Protein AF-0000000085121711 (afdb_homodimer)

Structure (mmCIF, N/CA/C/O backbone):
data_AF-0000000085121711-model_v1
#
loop_
_entity.id
_entity.type
_entity.pdbx_description
1 polymer 'Ribonuclease VapC'
#
loop_
_atom_site.group_PDB
_atom_site.id
_atom_site.type_symbol
_atom_site.label_atom_id
_atom_site.label_alt_id
_atom_site.label_comp_id
_atom_site.label_asym_id
_atom_site.label_entity_id
_atom_site.label_seq_id
_atom_site.pdbx_PDB_ins_code
_atom_site.Cartn_x
_atom_site.Cartn_y
_atom_site.Cartn_z
_atom_site.occupancy
_atom_site.B_iso_or_equiv
_atom_site.auth_seq_id
_atom_site.auth_comp_id
_atom_site.auth_asym_id
_atom_site.auth_atom_id
_atom_site.pdbx_PDB_model_num
ATOM 1 N N . MET A 1 1 ? -4.785 -17.469 -15.891 1 97.69 1 MET A N 1
ATOM 2 C CA . MET A 1 1 ? -3.625 -16.75 -15.375 1 97.69 1 MET A CA 1
ATOM 3 C C . MET A 1 1 ? -3.684 -16.641 -13.859 1 97.69 1 MET A C 1
ATOM 5 O O . MET A 1 1 ? -4.77 -16.656 -13.273 1 97.69 1 MET A O 1
ATOM 9 N N . ILE A 1 2 ? -2.512 -16.625 -13.219 1 98.81 2 ILE A N 1
ATOM 10 C CA . ILE A 1 2 ? -2.385 -16.531 -11.766 1 98.81 2 ILE A CA 1
ATOM 11 C C . ILE A 1 2 ? -1.636 -15.258 -11.398 1 98.81 2 ILE A C 1
ATOM 13 O O . ILE A 1 2 ? -0.552 -14.992 -11.922 1 98.81 2 ILE A O 1
ATOM 17 N N . TYR A 1 3 ? -2.258 -14.5 -10.562 1 98.94 3 TYR A N 1
ATOM 18 C CA . TYR A 1 3 ? -1.601 -13.32 -10.008 1 98.94 3 TYR A CA 1
ATOM 19 C C . TYR A 1 3 ? -0.588 -13.711 -8.938 1 98.94 3 TYR A C 1
ATOM 21 O O . TYR A 1 3 ? -0.894 -14.516 -8.055 1 98.94 3 TYR A O 1
ATOM 29 N N . VAL A 1 4 ? 0.612 -13.172 -9.023 1 98.88 4 VAL A N 1
ATOM 30 C CA . V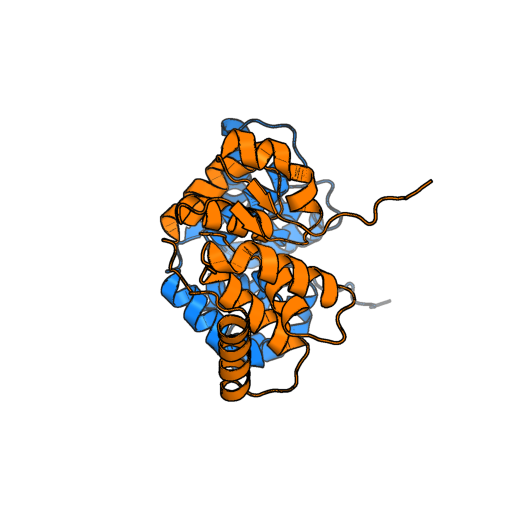AL A 1 4 ? 1.644 -13.523 -8.055 1 98.88 4 VAL A CA 1
ATOM 31 C C . VAL A 1 4 ? 1.89 -12.352 -7.109 1 98.88 4 VAL A C 1
ATOM 33 O O . VAL A 1 4 ? 2.188 -11.242 -7.551 1 98.88 4 VAL A O 1
ATOM 36 N N . ASP A 1 5 ? 1.773 -12.609 -5.867 1 98.69 5 ASP A N 1
ATOM 37 C CA . ASP A 1 5 ? 2.064 -11.656 -4.797 1 98.69 5 ASP A CA 1
ATOM 38 C C . ASP A 1 5 ? 3.564 -11.406 -4.68 1 98.69 5 ASP A C 1
ATOM 40 O O . ASP A 1 5 ? 4.375 -12.273 -5 1 98.69 5 ASP A O 1
ATOM 44 N N . THR A 1 6 ? 3.889 -10.273 -4.16 1 98.81 6 THR A N 1
ATOM 45 C CA . THR A 1 6 ? 5.281 -9.844 -4.094 1 98.81 6 THR A CA 1
ATOM 46 C C . THR A 1 6 ? 6.105 -10.82 -3.256 1 98.81 6 THR A C 1
ATOM 48 O O . THR A 1 6 ? 7.266 -11.086 -3.57 1 98.81 6 THR A O 1
ATOM 51 N N . ASN A 1 7 ? 5.531 -11.312 -2.164 1 98.44 7 ASN A N 1
ATOM 52 C CA . ASN A 1 7 ? 6.281 -12.203 -1.281 1 98.44 7 ASN A CA 1
ATOM 53 C C . ASN A 1 7 ? 6.699 -13.484 -1.996 1 98.44 7 ASN A C 1
ATOM 55 O O . ASN A 1 7 ? 7.762 -14.039 -1.711 1 98.44 7 ASN A O 1
ATOM 59 N N . VAL A 1 8 ? 5.922 -13.969 -2.912 1 98.69 8 VAL A N 1
ATOM 60 C CA . VAL A 1 8 ? 6.273 -15.156 -3.684 1 98.69 8 VAL A CA 1
ATOM 61 C C . VAL A 1 8 ? 7.453 -14.852 -4.605 1 98.69 8 VAL A C 1
ATOM 63 O O . VAL A 1 8 ? 8.375 -15.656 -4.738 1 98.69 8 VAL A O 1
ATOM 66 N N . VAL A 1 9 ? 7.469 -13.688 -5.238 1 98.75 9 VAL A N 1
ATOM 67 C CA . VAL A 1 9 ? 8.555 -13.273 -6.121 1 98.75 9 VAL A CA 1
ATOM 68 C C . VAL A 1 9 ? 9.859 -13.195 -5.332 1 98.75 9 VAL A C 1
ATOM 70 O O . VAL A 1 9 ? 10.875 -13.758 -5.75 1 98.75 9 VAL A O 1
ATOM 73 N N . VAL A 1 10 ? 9.797 -12.539 -4.211 1 98.44 10 VAL A N 1
ATOM 74 C CA . VAL A 1 10 ? 10.984 -12.336 -3.391 1 98.44 10 VAL A CA 1
ATOM 75 C C . VAL A 1 10 ? 11.516 -13.68 -2.912 1 98.44 10 VAL A C 1
ATOM 77 O O . VAL A 1 10 ? 12.719 -13.945 -3.002 1 98.44 10 VAL A O 1
ATOM 80 N N . SER A 1 11 ? 10.625 -14.555 -2.418 1 98.06 11 SER A N 1
ATOM 81 C CA . SER A 1 11 ? 11.039 -15.859 -1.914 1 98.06 11 SER A CA 1
ATOM 82 C C . SER A 1 11 ? 11.594 -16.734 -3.035 1 98.06 11 SER A C 1
ATOM 84 O O . SER A 1 11 ? 12.508 -17.531 -2.816 1 98.06 11 SER A O 1
ATOM 86 N N . TYR A 1 12 ? 11.023 -16.625 -4.184 1 98.12 12 TYR A N 1
ATOM 87 C CA . TYR A 1 12 ? 11.461 -17.422 -5.328 1 98.12 12 TYR A CA 1
ATOM 88 C C . TYR A 1 12 ? 12.883 -17.047 -5.734 1 98.12 12 TYR A C 1
ATOM 90 O O . TYR A 1 12 ? 13.703 -17.922 -6.016 1 98.12 12 TYR A O 1
ATOM 98 N N . VAL A 1 13 ? 13.188 -15.742 -5.766 1 97.31 13 VAL A N 1
ATOM 99 C CA . VAL A 1 13 ? 14.453 -15.258 -6.309 1 97.31 13 VAL A CA 1
ATOM 100 C C . VAL A 1 13 ? 15.539 -15.352 -5.246 1 97.31 13 VAL A C 1
ATOM 102 O O . VAL A 1 13 ? 16.719 -15.562 -5.566 1 97.31 13 VAL A O 1
ATOM 105 N N . ASN A 1 14 ? 15.188 -15.18 -3.957 1 96.44 14 ASN A N 1
ATOM 106 C CA . ASN A 1 14 ? 16.156 -15.219 -2.861 1 96.44 14 ASN A CA 1
ATOM 107 C C . ASN A 1 14 ? 16.391 -16.641 -2.383 1 96.44 14 ASN A C 1
ATOM 109 O O . ASN A 1 14 ? 15.672 -17.156 -1.524 1 96.44 14 ASN A O 1
ATOM 113 N N . ARG A 1 15 ? 17.5 -17.219 -2.705 1 95.19 15 ARG A N 1
ATOM 114 C CA . ARG A 1 15 ? 17.812 -18.594 -2.391 1 95.19 15 ARG A CA 1
ATOM 115 C C . ARG A 1 15 ? 18 -18.797 -0.888 1 95.19 15 ARG A C 1
ATOM 117 O O . ARG A 1 15 ? 17.875 -19.906 -0.383 1 95.19 15 ARG A O 1
ATOM 124 N N . ARG A 1 16 ? 18.328 -17.781 -0.127 1 95.75 16 ARG A N 1
ATOM 125 C CA . ARG A 1 16 ? 18.562 -17.859 1.312 1 95.75 16 ARG A CA 1
ATOM 126 C C . ARG A 1 16 ? 17.25 -17.703 2.082 1 95.75 16 ARG A C 1
ATOM 128 O O . ARG A 1 16 ? 17.219 -17.906 3.299 1 95.75 16 ARG A O 1
ATOM 135 N N . ASP A 1 17 ? 16.172 -17.344 1.345 1 96.44 17 ASP A N 1
ATOM 136 C CA . ASP A 1 17 ? 14.867 -17.219 1.986 1 96.44 17 ASP A CA 1
ATOM 137 C C . ASP A 1 17 ? 14.344 -18.578 2.445 1 96.44 17 ASP A C 1
ATOM 139 O O . ASP A 1 17 ? 14.398 -19.547 1.693 1 96.44 17 ASP A O 1
ATOM 143 N N . PRO A 1 18 ? 13.891 -18.703 3.672 1 96.44 18 PRO A N 1
ATOM 144 C C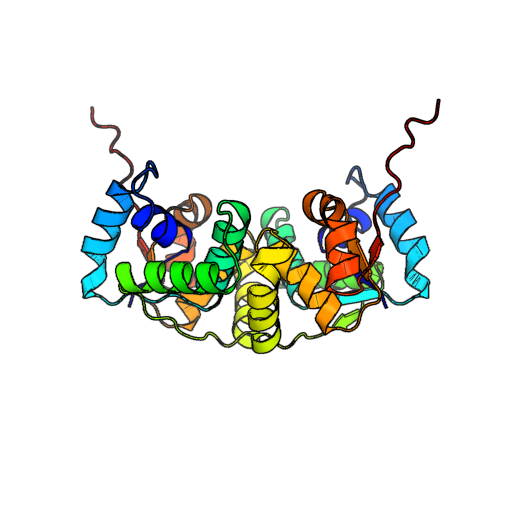A . PRO A 1 18 ? 13.375 -19.984 4.184 1 96.44 18 PRO A CA 1
ATOM 145 C C . PRO A 1 18 ? 12.25 -20.547 3.328 1 96.44 18 PRO A C 1
ATOM 147 O O . PRO A 1 18 ? 12.023 -21.766 3.33 1 96.44 18 PRO A O 1
ATOM 150 N N . LEU A 1 19 ? 11.586 -19.688 2.57 1 96.94 19 LEU A N 1
ATOM 151 C CA . LEU A 1 19 ? 10.453 -20.125 1.765 1 96.94 19 LEU A CA 1
ATOM 152 C C . LEU A 1 19 ? 10.859 -20.312 0.308 1 96.94 19 LEU A C 1
ATOM 154 O O . LEU A 1 19 ? 10.008 -20.484 -0.565 1 96.94 19 LEU A O 1
ATOM 158 N N . HIS A 1 20 ? 12.125 -20.266 0.041 1 97.75 20 HIS A N 1
ATOM 159 C CA . HIS A 1 20 ? 12.586 -20.359 -1.339 1 97.75 20 HIS A CA 1
ATOM 160 C C . HIS A 1 20 ? 12.102 -21.656 -1.99 1 97.75 20 HIS A C 1
ATOM 162 O O . HIS A 1 20 ? 11.531 -21.625 -3.082 1 97.75 20 HIS A O 1
ATOM 168 N N . GLU A 1 21 ? 12.258 -22.766 -1.327 1 97.56 21 GLU A N 1
ATOM 169 C CA . GLU A 1 21 ? 11.867 -24.062 -1.893 1 97.56 21 GLU A CA 1
ATOM 170 C C . GLU A 1 21 ? 10.359 -24.141 -2.092 1 97.56 21 GLU A C 1
ATOM 172 O O . GLU A 1 21 ? 9.891 -24.656 -3.105 1 97.56 21 GLU A O 1
ATOM 177 N N . ALA A 1 22 ? 9.641 -23.641 -1.135 1 97.62 22 ALA A N 1
ATOM 178 C CA . ALA A 1 22 ? 8.188 -23.609 -1.259 1 97.62 22 ALA A CA 1
ATOM 179 C C . ALA A 1 22 ? 7.762 -22.75 -2.447 1 97.62 22 ALA A C 1
ATOM 181 O O . ALA A 1 22 ? 6.82 -23.094 -3.164 1 97.62 22 ALA A O 1
ATOM 182 N N . ALA A 1 23 ? 8.43 -21.625 -2.641 1 98.25 23 ALA A N 1
ATOM 183 C CA . ALA A 1 23 ? 8.125 -20.75 -3.764 1 98.25 23 ALA A CA 1
ATOM 184 C C . ALA A 1 23 ? 8.438 -21.422 -5.094 1 98.25 23 ALA A C 1
ATOM 186 O O . ALA A 1 23 ? 7.668 -21.312 -6.051 1 98.25 23 ALA A O 1
ATOM 187 N N . GLU A 1 24 ? 9.555 -22.125 -5.141 1 97.75 24 GLU A N 1
ATOM 188 C CA . GLU A 1 24 ? 9.906 -22.859 -6.355 1 97.75 24 GLU A CA 1
ATOM 189 C C . GLU A 1 24 ? 8.836 -23.875 -6.719 1 97.75 24 GLU A C 1
ATOM 191 O O . GLU A 1 24 ? 8.43 -23.969 -7.879 1 97.75 24 GLU A O 1
ATOM 196 N N . ARG A 1 25 ? 8.398 -24.609 -5.75 1 97.75 25 ARG A N 1
ATOM 197 C CA . ARG A 1 25 ? 7.383 -25.625 -5.977 1 97.75 25 ARG A CA 1
ATOM 198 C C . ARG A 1 25 ? 6.062 -25 -6.41 1 97.75 25 ARG A C 1
ATOM 200 O O . ARG A 1 25 ? 5.406 -25.5 -7.332 1 97.75 25 ARG A O 1
ATOM 207 N N . LEU A 1 26 ? 5.727 -23.953 -5.723 1 98.12 26 LEU A N 1
ATOM 208 C CA . LEU A 1 26 ? 4.48 -23.266 -6.039 1 98.12 26 LEU A CA 1
ATOM 209 C C . LEU A 1 26 ? 4.5 -22.734 -7.465 1 98.12 26 LEU A C 1
ATOM 211 O O . LEU A 1 26 ? 3.539 -22.906 -8.211 1 98.12 26 LEU A O 1
ATOM 215 N N . VAL A 1 27 ? 5.574 -22.094 -7.84 1 97.81 27 VAL A N 1
ATOM 216 C CA . VAL A 1 27 ? 5.723 -21.5 -9.164 1 97.81 27 VAL A CA 1
ATOM 217 C C . VAL A 1 27 ? 5.73 -22.609 -10.227 1 97.81 27 VAL A C 1
ATOM 219 O O . VAL A 1 27 ? 5.098 -22.469 -11.273 1 97.81 27 VAL A O 1
ATOM 222 N N . ALA A 1 28 ? 6.43 -23.688 -9.93 1 97.12 28 ALA A N 1
ATOM 223 C CA . ALA A 1 28 ? 6.477 -24.797 -10.859 1 97.12 28 ALA A CA 1
ATOM 224 C C . ALA A 1 28 ? 5.074 -25.359 -11.125 1 97.12 28 ALA A C 1
ATOM 226 O O . ALA A 1 28 ? 4.75 -25.734 -12.25 1 97.12 28 ALA A O 1
ATOM 227 N N . ARG A 1 29 ? 4.297 -25.375 -10.109 1 96.75 29 ARG A N 1
ATOM 228 C CA . ARG A 1 29 ? 2.938 -25.891 -10.188 1 96.75 29 ARG A CA 1
ATOM 229 C C . ARG A 1 29 ? 2.035 -24.969 -11 1 96.75 29 ARG A C 1
ATOM 231 O O . ARG A 1 29 ? 1.128 -25.422 -11.695 1 96.75 29 ARG A O 1
ATOM 238 N N . LEU A 1 30 ? 2.348 -23.688 -11.016 1 97.81 30 LEU A N 1
ATOM 239 C CA . LEU A 1 30 ? 1.38 -22.719 -11.508 1 97.81 30 LEU A CA 1
ATOM 240 C C . LEU A 1 30 ? 1.845 -22.094 -12.82 1 97.81 30 LEU A C 1
ATOM 242 O O . LEU A 1 30 ? 1.053 -21.484 -13.539 1 97.81 30 LEU A O 1
ATOM 246 N N . ARG A 1 31 ? 3.066 -22.281 -13.164 1 96.12 31 ARG A N 1
ATOM 247 C CA . ARG A 1 31 ? 3.691 -21.562 -14.266 1 96.12 31 ARG A CA 1
ATOM 248 C C . ARG A 1 31 ? 2.963 -21.812 -15.578 1 96.12 31 ARG A C 1
ATOM 250 O O . ARG A 1 31 ? 2.855 -20.922 -16.422 1 96.12 31 ARG A O 1
ATOM 257 N N . SER A 1 32 ? 2.477 -23.016 -15.781 1 97.19 32 SER A N 1
ATOM 258 C CA . SER A 1 32 ? 1.826 -23.391 -17.031 1 97.19 32 SER A CA 1
ATOM 259 C C . SER A 1 32 ? 0.525 -22.625 -17.234 1 97.19 32 SER A C 1
ATOM 261 O O . SER A 1 32 ? 0.017 -22.531 -18.344 1 97.19 32 SER A O 1
ATOM 263 N N . ARG A 1 33 ? -0.045 -22.078 -16.219 1 97.75 33 ARG A N 1
ATOM 264 C CA . ARG A 1 33 ? -1.308 -21.344 -16.281 1 97.75 33 ARG A CA 1
ATOM 265 C C . ARG A 1 33 ? -1.076 -19.891 -16.641 1 97.75 33 ARG A C 1
ATOM 267 O O . ARG A 1 33 ? -2.027 -19.141 -16.906 1 97.75 33 ARG A O 1
ATOM 274 N N . GLY A 1 34 ? 0.19 -19.469 -16.672 1 98.38 34 GLY A N 1
ATOM 275 C CA . GLY A 1 34 ? 0.516 -18.062 -16.906 1 98.38 34 GLY A CA 1
ATOM 276 C C . GLY A 1 34 ? 0.535 -17.25 -15.633 1 98.38 34 GLY A C 1
ATOM 277 O O . GLY A 1 34 ? -0.447 -17.219 -14.883 1 98.38 34 GLY A O 1
ATOM 278 N N . LEU A 1 35 ? 1.61 -16.625 -15.352 1 98.75 35 LEU A N 1
ATOM 279 C CA . LEU A 1 35 ? 1.776 -15.812 -14.148 1 98.75 35 LEU A CA 1
ATOM 280 C C . LEU A 1 35 ? 1.73 -14.328 -14.492 1 98.75 35 LEU A C 1
ATOM 282 O O . LEU A 1 35 ? 2.291 -13.898 -15.508 1 98.75 35 LEU A O 1
ATOM 286 N N . VAL A 1 36 ? 1.01 -13.539 -13.664 1 98.88 36 VAL A N 1
ATOM 287 C CA . VAL A 1 36 ? 0.904 -12.102 -13.898 1 98.88 36 VAL A CA 1
ATOM 288 C C . VAL A 1 36 ? 1.181 -11.352 -12.594 1 98.88 36 VAL A C 1
ATOM 290 O O . VAL A 1 36 ? 0.934 -11.867 -11.508 1 98.88 36 VAL A O 1
ATOM 293 N N . ALA A 1 37 ? 1.813 -10.25 -12.711 1 98.75 37 ALA A N 1
ATOM 294 C CA . ALA A 1 37 ? 2.02 -9.266 -11.648 1 98.75 37 ALA A CA 1
ATOM 295 C C . ALA A 1 37 ? 1.483 -7.898 -12.055 1 98.75 37 ALA A C 1
ATOM 297 O O . ALA A 1 37 ? 1.415 -7.578 -13.25 1 98.75 37 ALA A O 1
ATOM 298 N N . SER A 1 38 ? 1.048 -7.156 -11.117 1 98.19 38 SER A N 1
ATOM 299 C CA . SER A 1 38 ? 0.624 -5.785 -11.398 1 98.19 38 SER A CA 1
ATOM 300 C C . SER A 1 38 ? 1.746 -4.793 -11.109 1 98.19 38 SER A C 1
ATOM 302 O O . SER A 1 38 ? 2.809 -5.172 -10.617 1 98.19 38 SER A O 1
ATOM 304 N N . GLN A 1 39 ? 1.47 -3.518 -11.406 1 97.5 39 GLN A N 1
ATOM 305 C CA . GLN A 1 39 ? 2.424 -2.459 -11.094 1 97.5 39 GLN A CA 1
ATOM 306 C C . GLN A 1 39 ? 2.674 -2.367 -9.594 1 97.5 39 GLN A C 1
ATOM 308 O O . GLN A 1 39 ? 3.754 -1.953 -9.164 1 97.5 39 GLN A O 1
ATOM 313 N N . LEU A 1 40 ? 1.69 -2.801 -8.828 1 98.19 40 LEU A N 1
ATOM 314 C CA . LEU A 1 40 ? 1.859 -2.824 -7.375 1 98.19 40 LEU A CA 1
ATOM 315 C C . LEU A 1 40 ? 3.012 -3.74 -6.977 1 98.19 40 LEU A C 1
ATOM 317 O O . LEU A 1 40 ? 3.811 -3.395 -6.105 1 98.19 40 LEU A O 1
ATOM 321 N N . VAL A 1 41 ? 3.121 -4.898 -7.586 1 98.81 41 VAL A N 1
ATOM 322 C CA . VAL A 1 41 ? 4.207 -5.836 -7.309 1 98.81 41 VAL A CA 1
ATOM 323 C C . VAL A 1 41 ? 5.543 -5.203 -7.684 1 98.81 41 VAL A C 1
ATOM 325 O O . VAL A 1 41 ? 6.516 -5.293 -6.926 1 98.81 41 VAL A O 1
ATOM 328 N N . VAL A 1 42 ? 5.562 -4.547 -8.812 1 98.56 42 VAL A N 1
ATOM 329 C CA . VAL A 1 42 ? 6.777 -3.881 -9.266 1 98.56 42 VAL A CA 1
ATOM 330 C C . VAL A 1 42 ? 7.223 -2.852 -8.227 1 98.56 42 VAL A C 1
ATOM 332 O O . VAL A 1 42 ? 8.383 -2.846 -7.809 1 98.56 42 VAL A O 1
ATOM 335 N N . LEU A 1 43 ? 6.297 -2.051 -7.801 1 98.44 43 LEU A N 1
ATOM 336 C CA . LEU A 1 43 ? 6.625 -1.008 -6.832 1 98.44 43 LEU A CA 1
ATOM 337 C C . LEU A 1 43 ? 7.094 -1.615 -5.516 1 98.44 43 LEU A C 1
ATOM 339 O O . LEU A 1 43 ? 8.039 -1.119 -4.902 1 98.44 43 LEU A O 1
ATOM 343 N N . GLU A 1 44 ? 6.426 -2.668 -5.094 1 98.81 44 GLU A N 1
ATOM 344 C CA . GLU A 1 44 ? 6.824 -3.326 -3.852 1 98.81 44 GLU A CA 1
ATOM 345 C C . GLU A 1 44 ? 8.234 -3.904 -3.961 1 98.81 44 GLU A C 1
ATOM 347 O O . GLU A 1 44 ? 8.992 -3.891 -2.99 1 98.81 44 GLU A O 1
ATOM 352 N N . LEU A 1 45 ? 8.602 -4.422 -5.051 1 98.75 45 LEU A N 1
ATOM 353 C CA . LEU A 1 45 ? 9.953 -4.934 -5.254 1 98.75 45 LEU A CA 1
ATOM 354 C C . LEU A 1 45 ? 10.977 -3.809 -5.18 1 98.75 45 LEU A C 1
ATOM 356 O O . LEU A 1 45 ? 12.023 -3.961 -4.555 1 98.75 45 LEU A O 1
ATOM 360 N N . PHE A 1 46 ? 10.641 -2.635 -5.816 1 98.5 46 PHE A N 1
ATOM 361 C CA . PHE A 1 46 ? 11.516 -1.473 -5.688 1 98.5 46 PHE A CA 1
ATOM 362 C C . PHE A 1 46 ? 11.695 -1.092 -4.223 1 98.5 46 PHE A C 1
ATOM 364 O O . PHE A 1 46 ? 12.812 -0.833 -3.775 1 98.5 46 PHE A O 1
ATOM 371 N N . ALA A 1 47 ? 10.617 -1.068 -3.533 1 98.31 47 ALA A N 1
ATOM 372 C CA . ALA A 1 47 ? 10.656 -0.672 -2.127 1 98.31 47 ALA A CA 1
ATOM 373 C C . ALA A 1 47 ? 11.469 -1.665 -1.3 1 98.31 47 ALA A C 1
ATOM 375 O O . ALA A 1 47 ? 12.312 -1.267 -0.491 1 98.31 47 ALA A O 1
ATOM 376 N N . VAL A 1 48 ? 11.273 -2.953 -1.457 1 98.19 48 VAL A N 1
ATOM 377 C CA . VAL A 1 48 ? 11.953 -4 -0.699 1 98.19 48 VAL A CA 1
ATOM 378 C C . VAL A 1 48 ? 13.445 -3.982 -1.014 1 98.19 48 VAL A C 1
ATOM 380 O O . VAL A 1 48 ? 14.281 -3.891 -0.107 1 98.19 48 VAL A O 1
ATOM 383 N N . TYR A 1 49 ? 13.781 -3.986 -2.27 1 97.88 49 TYR A N 1
ATOM 384 C CA . TYR A 1 49 ? 15.18 -4.117 -2.656 1 97.88 49 TYR A CA 1
ATOM 385 C C . TYR A 1 49 ? 15.961 -2.854 -2.32 1 97.88 49 TYR A C 1
ATOM 387 O O . TYR A 1 49 ? 17.141 -2.918 -1.968 1 97.88 49 TYR A O 1
ATOM 395 N N . SER A 1 50 ? 15.344 -1.718 -2.428 1 97.25 50 SER A N 1
ATOM 396 C CA . SER A 1 50 ? 16.031 -0.472 -2.09 1 97.25 50 SER A CA 1
ATOM 397 C C . SER A 1 50 ? 16.422 -0.44 -0.616 1 97.25 50 SER A C 1
ATOM 399 O O . SER A 1 50 ? 17.406 0.197 -0.245 1 97.25 50 SER A O 1
ATOM 401 N N . ARG A 1 51 ? 15.648 -1.121 0.204 1 96.81 51 ARG A N 1
ATOM 402 C CA . ARG A 1 51 ? 15.875 -1.069 1.645 1 96.81 51 ARG A CA 1
ATOM 403 C C . ARG A 1 51 ? 16.891 -2.117 2.08 1 96.81 51 ARG A C 1
ATOM 405 O O . ARG A 1 51 ? 17.547 -1.963 3.111 1 96.81 51 ARG A O 1
ATOM 412 N N . VAL A 1 52 ? 17.047 -3.141 1.324 1 94.5 52 VAL A N 1
ATOM 413 C CA . VAL A 1 52 ? 17.859 -4.246 1.835 1 94.5 52 VAL A CA 1
ATOM 414 C C . VAL A 1 52 ? 19.141 -4.359 1.028 1 94.5 52 VAL A C 1
ATOM 416 O O . VAL A 1 52 ? 20.094 -5.012 1.462 1 94.5 52 VAL A O 1
ATOM 419 N N . MET A 1 53 ? 19.125 -3.703 -0.132 1 91.44 53 MET A N 1
ATOM 420 C CA . MET A 1 53 ? 20.312 -3.789 -0.981 1 91.44 53 MET A CA 1
ATOM 421 C C . MET A 1 53 ? 20.969 -2.42 -1.148 1 91.44 53 MET A C 1
ATOM 423 O O . MET A 1 53 ? 20.281 -1.395 -1.098 1 91.44 53 MET A O 1
ATOM 427 N N . LYS A 1 54 ? 22.219 -2.363 -1.208 1 88.19 54 LYS A N 1
ATOM 428 C CA . LYS A 1 54 ? 22.953 -1.138 -1.521 1 88.19 54 LYS A CA 1
ATOM 429 C C . LYS A 1 54 ? 23.188 -1.005 -3.023 1 88.19 54 LYS A C 1
ATOM 431 O O . LYS A 1 54 ? 24.266 -1.337 -3.521 1 88.19 54 LYS A O 1
ATOM 436 N N . VAL A 1 55 ? 22.219 -0.552 -3.719 1 88.25 55 VAL A N 1
ATOM 437 C CA . VAL A 1 55 ? 22.281 -0.466 -5.176 1 88.25 55 VAL A CA 1
ATOM 438 C C . VAL A 1 55 ? 21.75 0.894 -5.633 1 88.25 55 VAL A C 1
ATOM 440 O O . VAL A 1 55 ? 20.969 1.532 -4.934 1 88.25 55 VAL A O 1
ATOM 443 N N . ASN A 1 56 ? 22.266 1.332 -6.75 1 89.56 56 ASN A N 1
ATOM 444 C CA . ASN A 1 56 ? 21.75 2.564 -7.332 1 89.56 56 ASN A CA 1
ATOM 445 C C . ASN A 1 56 ? 20.469 2.314 -8.133 1 89.56 56 ASN A C 1
ATOM 447 O O . ASN A 1 56 ? 19.953 1.196 -8.141 1 89.56 56 ASN A O 1
ATOM 451 N N . ASP A 1 57 ? 19.922 3.367 -8.711 1 90.62 57 ASP A N 1
ATOM 452 C CA . ASP A 1 57 ? 18.625 3.32 -9.375 1 90.62 57 ASP A CA 1
ATOM 453 C C . ASP A 1 57 ? 18.656 2.357 -10.562 1 90.62 57 ASP A C 1
ATOM 455 O O . ASP A 1 57 ? 17.703 1.589 -10.766 1 90.62 57 ASP A O 1
ATOM 459 N N . ILE A 1 58 ? 19.734 2.285 -11.289 1 92.69 58 ILE A N 1
ATOM 460 C CA . ILE A 1 58 ? 19.859 1.437 -12.469 1 92.69 58 ILE A CA 1
ATOM 461 C C . ILE A 1 58 ? 19.922 -0.029 -12.047 1 92.69 58 ILE A C 1
ATOM 463 O O . ILE A 1 58 ? 19.25 -0.88 -12.633 1 92.69 58 ILE A O 1
ATOM 467 N N . GLU A 1 59 ? 20.703 -0.302 -11.062 1 94.75 59 GLU A N 1
ATOM 468 C CA . GLU A 1 59 ? 20.828 -1.657 -10.531 1 94.75 59 GLU A CA 1
ATOM 469 C C . GLU A 1 59 ? 19.5 -2.139 -9.953 1 94.75 59 GLU A C 1
ATOM 471 O O . GLU A 1 59 ? 19.125 -3.305 -10.117 1 94.75 59 GLU A O 1
ATOM 476 N N . LEU A 1 60 ? 18.875 -1.263 -9.273 1 96.62 60 LEU A N 1
ATOM 477 C CA . LEU A 1 60 ? 17.578 -1.587 -8.68 1 96.62 60 LEU A CA 1
ATOM 478 C C . LEU A 1 60 ? 16.578 -1.987 -9.758 1 96.62 60 LEU A C 1
ATOM 480 O O . LEU A 1 60 ? 15.867 -2.988 -9.609 1 96.62 60 LEU A O 1
ATOM 484 N N . GLU A 1 61 ? 16.484 -1.223 -10.797 1 97 61 GLU A N 1
ATOM 485 C CA . GLU A 1 61 ? 15.586 -1.529 -11.914 1 97 61 GLU A CA 1
ATOM 486 C C . GLU A 1 61 ? 15.914 -2.887 -12.523 1 97 61 GLU A C 1
ATOM 488 O O . GLU A 1 61 ? 15.016 -3.676 -12.82 1 97 61 GLU A O 1
ATOM 493 N N . ALA A 1 62 ? 17.172 -3.15 -12.703 1 97.12 62 ALA A N 1
ATOM 494 C CA . ALA A 1 62 ? 17.625 -4.402 -13.297 1 97.12 62 ALA A CA 1
ATOM 495 C C . ALA A 1 62 ? 17.25 -5.598 -12.43 1 97.12 62 ALA A C 1
ATOM 497 O O . ALA A 1 62 ? 16.844 -6.641 -12.938 1 97.12 62 ALA A O 1
ATOM 498 N N . ILE A 1 63 ? 17.422 -5.43 -11.156 1 97.38 63 ILE A N 1
ATOM 499 C CA . ILE A 1 63 ? 17.125 -6.52 -10.234 1 97.38 63 ILE A CA 1
ATOM 500 C C . ILE A 1 63 ? 15.625 -6.801 -10.219 1 97.38 63 ILE A C 1
ATOM 502 O O . ILE A 1 63 ? 15.211 -7.957 -10.156 1 97.38 63 ILE A O 1
ATOM 506 N N . VAL A 1 64 ? 14.836 -5.738 -10.211 1 98.44 64 VAL A N 1
ATOM 507 C CA . VAL A 1 64 ? 13.383 -5.902 -10.242 1 98.44 64 VAL A CA 1
ATOM 508 C C . VAL A 1 64 ? 12.969 -6.605 -11.531 1 98.44 64 VAL A C 1
ATOM 510 O O . VAL A 1 64 ? 12.195 -7.562 -11.5 1 98.44 64 VAL A O 1
ATOM 513 N N . GLU A 1 65 ? 13.492 -6.172 -12.641 1 98 65 GLU A N 1
ATOM 514 C CA . GLU A 1 65 ? 13.203 -6.789 -13.93 1 98 65 GLU A CA 1
ATOM 515 C C . GLU A 1 65 ? 13.633 -8.25 -13.945 1 98 65 GLU A C 1
ATOM 517 O O . GLU A 1 65 ? 12.898 -9.117 -14.43 1 98 65 GLU A O 1
ATOM 522 N N . TYR A 1 66 ? 14.766 -8.5 -13.453 1 97.75 66 TYR A N 1
ATOM 523 C C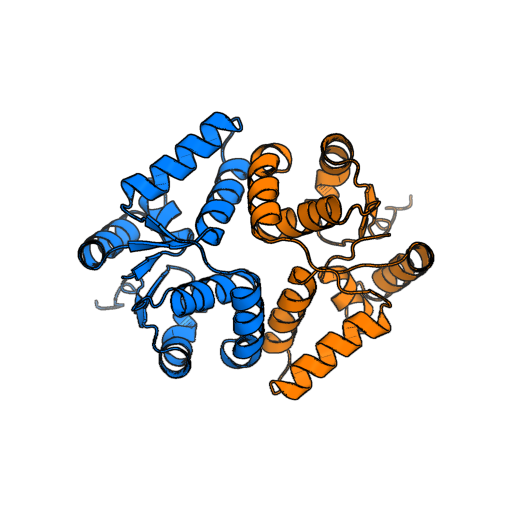A . TYR A 1 66 ? 15.297 -9.859 -13.375 1 97.75 66 TYR A CA 1
ATOM 524 C C . TYR A 1 66 ? 14.391 -10.75 -12.539 1 97.75 66 TYR A C 1
ATOM 526 O O . TYR A 1 66 ? 14.133 -11.898 -12.906 1 97.75 66 TYR A O 1
ATOM 534 N N . SER A 1 67 ? 13.953 -10.234 -11.414 1 98.44 67 SER A N 1
ATOM 535 C CA . SER A 1 67 ? 13.125 -11 -10.492 1 98.44 67 SER A CA 1
ATOM 536 C C . SER A 1 67 ? 11.836 -11.469 -11.164 1 98.44 67 SER A C 1
ATOM 538 O O . SER A 1 67 ? 11.453 -12.633 -11.039 1 98.44 67 SER A O 1
ATOM 540 N N . LEU A 1 68 ? 11.188 -10.578 -11.867 1 98.56 68 LEU A N 1
ATOM 541 C CA . LEU A 1 68 ? 9.93 -10.898 -12.531 1 98.56 68 LEU A CA 1
ATOM 542 C C . LEU A 1 68 ? 10.172 -11.781 -13.75 1 98.56 68 LEU A C 1
ATOM 544 O O . LEU A 1 68 ? 9.398 -12.711 -14.008 1 98.56 68 LEU A O 1
ATOM 548 N N . ALA A 1 69 ? 11.242 -11.531 -14.477 1 98 69 ALA A N 1
ATOM 549 C CA . ALA A 1 69 ? 11.578 -12.32 -15.656 1 98 69 ALA A CA 1
ATOM 550 C C . ALA A 1 69 ? 11.906 -13.766 -15.289 1 98 69 ALA A C 1
ATOM 552 O O . ALA A 1 69 ? 11.477 -14.703 -15.961 1 98 69 ALA A O 1
ATOM 553 N N . THR A 1 70 ? 12.711 -13.945 -14.266 1 97.38 70 THR A N 1
ATOM 554 C CA . THR A 1 70 ? 13.109 -15.281 -13.828 1 97.38 70 THR A CA 1
ATOM 555 C C . THR A 1 70 ? 11.898 -16.078 -13.352 1 97.38 70 THR A C 1
ATOM 557 O O . THR A 1 70 ? 11.836 -17.297 -13.547 1 97.38 70 THR A O 1
ATOM 560 N N . LEU A 1 71 ? 11 -15.406 -12.734 1 97.38 71 LEU A N 1
ATOM 561 C CA . LEU A 1 71 ? 9.758 -16.031 -12.289 1 97.38 71 LEU A CA 1
ATOM 562 C C . LEU A 1 71 ? 8.875 -16.391 -13.477 1 97.38 71 LEU A C 1
ATOM 564 O O . LEU A 1 71 ? 8.086 -17.328 -13.398 1 97.38 71 LEU A O 1
ATOM 568 N N . GLY A 1 72 ? 8.969 -15.641 -14.531 1 97.75 72 GLY A N 1
ATOM 569 C CA . GLY A 1 72 ? 8.133 -15.805 -15.711 1 97.75 72 GLY A CA 1
ATOM 570 C C . GLY A 1 72 ? 6.809 -15.062 -15.609 1 97.75 72 GLY A C 1
ATOM 571 O O . GLY A 1 72 ? 5.816 -15.477 -16.219 1 97.75 72 GLY A O 1
ATOM 572 N N . ALA A 1 73 ? 6.781 -13.984 -14.859 1 98.56 73 ALA A N 1
ATOM 573 C CA . ALA A 1 73 ? 5.547 -13.227 -14.672 1 98.56 73 ALA A CA 1
ATOM 574 C C . ALA A 1 73 ? 5.492 -12.031 -15.617 1 98.56 73 ALA A C 1
ATOM 576 O O . ALA A 1 73 ? 6.477 -11.297 -15.766 1 98.56 73 ALA A O 1
ATOM 577 N N . ARG A 1 74 ? 4.406 -11.867 -16.234 1 98.31 74 ARG A N 1
ATOM 578 C CA . ARG A 1 74 ? 4.164 -10.656 -17.031 1 98.31 74 ARG A CA 1
ATOM 579 C C . ARG A 1 74 ? 3.557 -9.555 -16.172 1 98.31 74 ARG A C 1
ATOM 581 O O . ARG A 1 74 ? 2.688 -9.82 -15.336 1 98.31 74 ARG A O 1
ATOM 588 N N . VAL A 1 75 ? 3.977 -8.352 -16.453 1 98.19 75 VAL A N 1
ATOM 589 C CA . VAL A 1 75 ? 3.428 -7.223 -15.711 1 98.19 75 VAL A CA 1
ATOM 590 C C . VAL A 1 75 ? 2.221 -6.652 -16.453 1 98.19 75 VAL A C 1
ATOM 592 O O . VAL A 1 75 ? 2.32 -6.297 -17.625 1 98.19 75 VAL A O 1
ATOM 595 N N . GLU A 1 76 ? 1.161 -6.586 -15.781 1 97.5 76 GLU A N 1
ATOM 596 C CA . GLU A 1 76 ? -0.062 -6.031 -16.359 1 97.5 76 GLU A CA 1
ATOM 597 C C . GLU A 1 76 ? -0.516 -4.793 -15.594 1 97.5 76 GLU A C 1
ATOM 599 O O . GLU A 1 76 ? -0.378 -4.723 -14.367 1 97.5 76 GLU A O 1
ATOM 604 N N . GLN A 1 77 ? -1.084 -3.867 -16.344 1 94.62 77 GLN A N 1
ATOM 605 C CA . GLN A 1 77 ? -1.558 -2.625 -15.734 1 94.62 77 GLN A CA 1
ATOM 606 C C . GLN A 1 77 ? -3 -2.76 -15.258 1 94.62 77 GLN A C 1
ATOM 608 O O . GLN A 1 77 ? -3.836 -3.348 -15.945 1 94.62 77 GLN A O 1
ATOM 613 N N . VAL A 1 78 ? -3.188 -2.32 -14.055 1 96.31 78 VAL A N 1
ATOM 614 C CA . VAL A 1 78 ? -4.539 -2.207 -13.516 1 96.31 78 VAL A CA 1
ATOM 615 C C . VAL A 1 78 ? -4.941 -0.735 -13.445 1 96.31 78 VAL A C 1
ATOM 617 O O . VAL A 1 78 ? -4.152 0.11 -13.016 1 96.31 78 VAL A O 1
ATOM 620 N N . GLU A 1 79 ? -6.121 -0.409 -13.898 1 93.94 79 GLU A N 1
ATOM 621 C CA . GLU A 1 79 ? -6.613 0.962 -13.812 1 93.94 79 GLU A CA 1
ATOM 622 C C . GLU A 1 79 ? -6.797 1.392 -12.359 1 93.94 79 GLU A C 1
ATOM 624 O O . GLU A 1 79 ? -7.609 0.811 -11.633 1 93.94 79 GLU A O 1
ATOM 629 N N . CYS A 1 80 ? -6.133 2.41 -11.977 1 91.69 80 CYS A N 1
ATOM 630 C CA . CYS A 1 80 ? -5.996 2.762 -10.562 1 91.69 80 CYS A CA 1
ATOM 631 C C . CYS A 1 80 ? -7.328 3.232 -9.992 1 91.69 80 CYS A C 1
ATOM 633 O O . CYS A 1 80 ? -7.672 2.898 -8.852 1 91.69 80 CYS A O 1
ATOM 635 N N . VAL A 1 81 ? -8.008 4.074 -10.734 1 93.12 81 VAL A N 1
ATOM 636 C CA . VAL A 1 81 ? -9.289 4.574 -10.234 1 93.12 81 VAL A CA 1
ATOM 637 C C . VAL A 1 81 ? -10.219 3.402 -9.945 1 93.12 81 VAL A C 1
ATOM 639 O O . VAL A 1 81 ? -10.867 3.361 -8.891 1 93.12 81 VAL A O 1
ATOM 642 N N . LYS A 1 82 ? -10.234 2.496 -10.875 1 96.56 82 LYS A N 1
ATOM 643 C CA . LYS A 1 82 ? -11.062 1.308 -10.68 1 96.56 82 LYS A CA 1
ATOM 644 C C . LYS A 1 82 ? -10.531 0.449 -9.539 1 96.56 82 LYS A C 1
ATOM 646 O O . LYS A 1 82 ? -11.312 -0.111 -8.766 1 96.56 82 LYS A O 1
ATOM 651 N N . LEU A 1 83 ? -9.25 0.318 -9.484 1 97.94 83 LEU A N 1
ATOM 652 C CA . LEU A 1 83 ? -8.633 -0.469 -8.422 1 97.94 83 LEU A CA 1
ATOM 653 C C . LEU A 1 83 ? -9.008 0.075 -7.051 1 97.94 83 LEU A C 1
ATOM 655 O O . LEU A 1 83 ? -9.438 -0.681 -6.176 1 97.94 83 LEU A O 1
ATOM 659 N N . PHE A 1 84 ? -8.898 1.37 -6.816 1 96.94 84 PHE A N 1
ATOM 660 C CA . PHE A 1 84 ? -9.203 1.978 -5.527 1 96.94 84 PHE A CA 1
ATOM 661 C C . PHE A 1 84 ? -10.695 1.866 -5.219 1 96.94 84 PHE A C 1
ATOM 663 O O . PHE A 1 84 ? -11.078 1.576 -4.082 1 96.94 84 PHE A O 1
ATOM 670 N N . ALA A 1 85 ? -11.5 2.074 -6.227 1 96.94 85 ALA A N 1
ATOM 671 C CA . ALA A 1 85 ? -12.945 1.985 -6.035 1 96.94 85 ALA A CA 1
ATOM 672 C C . ALA A 1 85 ? -13.359 0.577 -5.617 1 96.94 85 ALA A C 1
ATOM 674 O O . ALA A 1 85 ? -14.133 0.405 -4.672 1 96.94 85 ALA A O 1
ATOM 675 N N . GLU A 1 86 ? -12.875 -0.41 -6.344 1 98.31 86 GLU A N 1
ATOM 676 C CA . GLU A 1 86 ? -13.211 -1.792 -6.02 1 98.31 86 GLU A CA 1
ATOM 677 C C . GLU A 1 86 ? -12.625 -2.207 -4.676 1 98.31 86 GLU A C 1
ATOM 679 O O . GLU A 1 86 ? -13.242 -2.965 -3.928 1 98.31 86 GLU A O 1
ATOM 684 N N . ALA A 1 87 ? -11.375 -1.765 -4.379 1 98.44 87 ALA A N 1
ATOM 685 C CA . ALA A 1 87 ? -10.781 -2.062 -3.076 1 98.44 87 ALA A CA 1
ATOM 686 C C . ALA A 1 87 ? -11.633 -1.496 -1.942 1 98.44 87 ALA A C 1
ATOM 688 O O . ALA A 1 87 ? -11.836 -2.154 -0.919 1 98.44 87 ALA A O 1
ATOM 689 N N . GLN A 1 88 ? -12.117 -0.267 -2.135 1 97.44 88 GLN A N 1
ATOM 690 C CA . GLN A 1 88 ? -13.008 0.322 -1.141 1 97.44 88 GLN A CA 1
ATOM 691 C C . GLN A 1 88 ? -14.297 -0.489 -1.007 1 97.44 88 GLN A C 1
ATOM 693 O O . GLN A 1 88 ? -14.758 -0.747 0.106 1 97.44 88 GLN A O 1
ATOM 698 N N . ARG A 1 89 ? -14.82 -0.906 -2.113 1 96.88 89 ARG A N 1
ATOM 699 C CA . ARG A 1 89 ? -16.078 -1.646 -2.16 1 96.88 89 ARG A CA 1
ATOM 700 C C . ARG A 1 89 ? -15.977 -2.949 -1.376 1 96.88 89 ARG A C 1
ATOM 702 O O . ARG A 1 89 ? -16.922 -3.346 -0.696 1 96.88 89 ARG A O 1
ATOM 709 N N . TYR A 1 90 ? -14.844 -3.588 -1.403 1 97.56 90 TYR A N 1
ATOM 710 C CA . TYR A 1 90 ? -14.734 -4.93 -0.844 1 97.56 90 TYR A CA 1
ATOM 711 C C . TYR A 1 90 ? -14.047 -4.898 0.518 1 97.56 90 TYR A C 1
ATOM 713 O O . TYR A 1 90 ? -13.875 -5.938 1.157 1 97.56 90 TYR A O 1
ATOM 721 N N . ALA A 1 91 ? -13.664 -3.725 0.99 1 97.75 91 ALA A N 1
ATOM 722 C CA . ALA A 1 91 ? -12.898 -3.6 2.229 1 97.75 91 ALA A CA 1
ATOM 723 C C . ALA A 1 91 ? -13.656 -4.215 3.402 1 97.75 91 ALA A C 1
ATOM 725 O O . ALA A 1 91 ? -13.07 -4.941 4.211 1 97.75 91 ALA A O 1
ATOM 726 N N . HIS A 1 92 ? -14.953 -3.996 3.492 1 96.5 92 HIS A N 1
ATOM 727 C CA . HIS A 1 92 ? -15.742 -4.426 4.645 1 96.5 92 HIS A CA 1
ATOM 728 C C . HIS A 1 92 ? -15.914 -5.938 4.664 1 96.5 92 HIS A C 1
ATOM 730 O O . HIS A 1 92 ? -16.094 -6.535 5.727 1 96.5 92 HIS A O 1
ATOM 736 N N . VAL A 1 93 ? -15.82 -6.598 3.527 1 97 93 VAL A N 1
ATOM 737 C CA . VAL A 1 93 ? -16.016 -8.039 3.422 1 97 93 VAL A CA 1
ATOM 738 C C . VAL A 1 93 ? -14.688 -8.766 3.598 1 97 93 VAL A C 1
ATOM 740 O O . VAL A 1 93 ? -14.609 -9.766 4.316 1 97 93 VAL A O 1
ATOM 743 N N . LEU A 1 94 ? -13.648 -8.227 3 1 97.88 94 LEU A N 1
ATOM 744 C CA . LEU A 1 94 ? -12.352 -8.898 2.992 1 97.88 94 LEU A CA 1
ATOM 745 C C . LEU A 1 94 ? -11.578 -8.602 4.273 1 97.88 94 LEU A C 1
ATOM 747 O O . LEU A 1 94 ? -10.828 -9.453 4.762 1 97.88 94 LEU A O 1
ATOM 751 N N . ARG A 1 95 ? -11.695 -7.406 4.766 1 97.94 95 ARG A N 1
ATOM 752 C CA . ARG A 1 95 ? -11.102 -6.992 6.027 1 97.94 95 ARG A CA 1
ATOM 753 C C . ARG A 1 95 ? -9.602 -7.277 6.043 1 97.94 95 ARG A C 1
ATOM 755 O O . ARG A 1 95 ? -9.094 -7.898 6.977 1 97.94 95 ARG A O 1
ATOM 762 N N . LEU A 1 96 ? -8.922 -6.836 5.004 1 98.5 96 LEU A N 1
ATOM 763 C CA . LEU A 1 96 ? -7.48 -6.973 4.828 1 98.5 96 LEU A CA 1
ATOM 764 C C . LEU A 1 96 ? -6.785 -5.625 4.977 1 98.5 96 LEU A C 1
ATOM 766 O O . LEU A 1 96 ? -7.426 -4.574 4.883 1 98.5 96 LEU A O 1
ATOM 770 N N . ARG A 1 97 ? -5.496 -5.66 5.254 1 98.44 97 ARG A N 1
ATOM 771 C CA . ARG A 1 97 ? -4.695 -4.441 5.219 1 98.44 97 ARG A CA 1
ATOM 772 C C . ARG A 1 97 ? -4.605 -3.885 3.803 1 98.44 97 ARG A C 1
ATOM 774 O O . ARG A 1 97 ? -4.887 -4.594 2.832 1 98.44 97 ARG A O 1
ATOM 781 N N . THR A 1 98 ? -4.211 -2.717 3.701 1 98.69 98 THR A N 1
ATOM 782 C CA . THR A 1 98 ? -4.332 -1.944 2.469 1 98.69 98 THR A CA 1
ATOM 783 C C . THR A 1 98 ? -3.613 -2.646 1.32 1 98.69 98 THR A C 1
ATOM 785 O O . THR A 1 98 ? -4.199 -2.869 0.259 1 98.69 98 THR A O 1
ATOM 788 N N . LEU A 1 99 ? -2.357 -3.059 1.51 1 98.69 99 LEU A N 1
ATOM 789 C CA . LEU A 1 99 ? -1.614 -3.666 0.412 1 98.69 99 LEU A CA 1
ATOM 790 C C . LEU A 1 99 ? -2.189 -5.035 0.058 1 98.69 99 LEU A C 1
ATOM 792 O O . LEU A 1 99 ? -2.27 -5.391 -1.119 1 98.69 99 LEU A O 1
ATOM 796 N N . ASP A 1 100 ? -2.596 -5.801 1.054 1 98.81 100 ASP A N 1
ATOM 797 C CA . ASP A 1 100 ? -3.223 -7.094 0.808 1 98.81 100 ASP A CA 1
ATOM 798 C C . ASP A 1 100 ? -4.523 -6.934 0.02 1 98.81 100 ASP A C 1
ATOM 800 O O . ASP A 1 100 ? -4.789 -7.699 -0.908 1 98.81 100 ASP A O 1
ATOM 804 N N . LEU A 1 101 ? -5.27 -5.984 0.438 1 98.81 101 LEU A N 1
ATOM 805 C CA . LEU A 1 101 ? -6.516 -5.668 -0.249 1 98.81 101 LEU A CA 1
ATOM 806 C C . LEU A 1 101 ? -6.258 -5.305 -1.706 1 98.81 101 LEU A C 1
ATOM 808 O O . LEU A 1 101 ? -6.945 -5.793 -2.605 1 98.81 101 LEU A O 1
ATOM 812 N N . LEU A 1 102 ? -5.273 -4.512 -1.958 1 98.81 102 LEU A N 1
ATOM 813 C CA . LEU A 1 102 ? -4.93 -4.074 -3.307 1 98.81 102 LEU A CA 1
ATOM 814 C C . LEU A 1 102 ? -4.445 -5.25 -4.148 1 98.81 102 LEU A C 1
ATOM 816 O O . LEU A 1 102 ? -4.746 -5.332 -5.344 1 98.81 102 LEU A O 1
ATOM 820 N N . HIS A 1 103 ? -3.711 -6.121 -3.574 1 98.94 103 HIS A N 1
ATOM 821 C CA . HIS A 1 103 ? -3.26 -7.301 -4.309 1 98.94 103 HIS A CA 1
ATOM 822 C C . HIS A 1 103 ? -4.438 -8.18 -4.715 1 98.94 103 HIS A C 1
ATOM 824 O O . HIS A 1 103 ? -4.555 -8.562 -5.883 1 98.94 103 HIS A O 1
ATOM 830 N N . VAL A 1 104 ? -5.301 -8.461 -3.785 1 98.94 104 VAL A N 1
ATOM 831 C CA . VAL A 1 104 ? -6.438 -9.344 -4.047 1 98.94 104 VAL A CA 1
ATOM 832 C C . VAL A 1 104 ? -7.348 -8.703 -5.098 1 98.94 104 VAL A C 1
ATOM 834 O O . VAL A 1 104 ? -7.766 -9.367 -6.051 1 98.94 104 VAL A O 1
ATOM 837 N N . VAL A 1 105 ? -7.613 -7.461 -4.984 1 98.88 105 VAL A N 1
ATOM 838 C CA . VAL A 1 105 ? -8.516 -6.773 -5.902 1 98.88 105 VAL A CA 1
ATOM 839 C C . VAL A 1 105 ? -7.848 -6.617 -7.266 1 98.88 105 VAL A C 1
ATOM 841 O O . VAL A 1 105 ? -8.508 -6.688 -8.305 1 98.88 105 VAL A O 1
ATOM 844 N N . SER A 1 106 ? -6.492 -6.418 -7.25 1 98.81 106 SER A N 1
ATOM 845 C CA . SER A 1 106 ? -5.777 -6.398 -8.523 1 98.81 106 SER A CA 1
ATOM 846 C C . SER A 1 106 ? -5.949 -7.719 -9.273 1 98.81 106 SER A C 1
ATOM 848 O O . SER A 1 106 ? -6.199 -7.723 -10.477 1 98.81 106 SER A O 1
ATOM 850 N N . ALA A 1 107 ? -5.777 -8.805 -8.57 1 98.88 107 ALA A N 1
ATOM 851 C CA . ALA A 1 107 ? -5.973 -10.117 -9.172 1 98.88 107 ALA A CA 1
ATOM 852 C C . ALA A 1 107 ? -7.371 -10.25 -9.766 1 98.88 107 ALA A C 1
ATOM 854 O O . ALA A 1 107 ? -7.531 -10.711 -10.898 1 98.88 107 ALA A O 1
ATOM 855 N N . TYR A 1 108 ? -8.344 -9.789 -9.039 1 98.88 108 TYR A N 1
ATOM 856 C CA . TYR A 1 108 ? -9.734 -9.828 -9.461 1 98.88 108 TYR A CA 1
ATOM 857 C C . TYR A 1 108 ? -9.945 -9.008 -10.727 1 98.88 108 TYR A C 1
ATOM 859 O O . TYR A 1 108 ? -10.547 -9.492 -11.695 1 98.88 108 TYR A O 1
ATOM 867 N N . LEU A 1 109 ? -9.445 -7.801 -10.758 1 98.69 109 LEU A N 1
ATOM 868 C CA . LEU A 1 109 ? -9.672 -6.875 -11.859 1 98.69 109 LEU A CA 1
ATOM 869 C C . LEU A 1 109 ? -8.945 -7.344 -13.117 1 98.69 109 LEU A C 1
ATOM 871 O O . LEU A 1 109 ? -9.383 -7.055 -14.234 1 98.69 109 LEU A O 1
ATOM 875 N N . LEU A 1 110 ? -7.863 -8.055 -12.93 1 98.5 110 LEU A N 1
ATOM 876 C CA . LEU A 1 110 ? -7.105 -8.562 -14.062 1 98.5 110 LEU A CA 1
ATOM 877 C C . LEU A 1 110 ? -7.746 -9.82 -14.633 1 98.5 110 LEU A C 1
ATOM 879 O O . LEU A 1 110 ? -7.312 -10.336 -15.664 1 98.5 110 LEU A O 1
ATOM 883 N N . GLY A 1 111 ? -8.773 -10.32 -13.945 1 98.38 111 GLY A N 1
ATOM 884 C CA . GLY A 1 111 ? -9.438 -11.539 -14.391 1 98.38 111 GLY A CA 1
ATOM 885 C C . GLY A 1 111 ? -8.633 -12.797 -14.094 1 98.38 111 GLY A C 1
ATOM 886 O O . GLY A 1 111 ? -8.758 -13.797 -14.805 1 98.38 111 GLY A O 1
ATOM 887 N N . ALA A 1 112 ? -7.785 -12.75 -13.094 1 98.75 112 ALA A N 1
ATOM 888 C CA . ALA A 1 112 ? -6.996 -13.922 -12.727 1 98.75 112 ALA A CA 1
ATOM 889 C C . ALA A 1 112 ? -7.883 -15.023 -12.148 1 98.75 112 ALA A C 1
ATOM 891 O O . ALA A 1 112 ? -8.938 -14.742 -11.578 1 98.75 112 ALA A O 1
ATOM 892 N N . GLU A 1 113 ? -7.41 -16.219 -12.312 1 98.56 113 GLU A N 1
ATOM 893 C CA . GLU A 1 113 ? -8.07 -17.375 -11.703 1 98.56 113 GLU A CA 1
ATOM 894 C C . GLU A 1 113 ? -7.848 -17.406 -10.188 1 98.56 113 GLU A C 1
ATOM 896 O O . GLU A 1 113 ? -8.688 -17.906 -9.445 1 98.56 113 GLU A O 1
ATOM 901 N N . GLY A 1 114 ? -6.711 -16.906 -9.836 1 98.75 114 GLY A N 1
ATOM 902 C CA . GLY A 1 114 ? -6.336 -16.922 -8.43 1 98.75 114 GLY A CA 1
ATOM 903 C C . GLY A 1 114 ? -5.113 -16.078 -8.125 1 98.75 114 GLY A C 1
ATOM 904 O O . GLY A 1 114 ? -4.574 -15.422 -9.016 1 98.75 114 GLY A O 1
ATOM 905 N N . ILE A 1 115 ? -4.777 -16.094 -6.84 1 98.94 115 ILE A N 1
ATOM 906 C CA . ILE A 1 115 ? -3.617 -15.359 -6.344 1 98.94 115 ILE A CA 1
ATOM 907 C C . ILE A 1 115 ? -2.684 -16.312 -5.602 1 98.94 115 ILE A C 1
ATOM 909 O O . ILE A 1 115 ? -3.131 -17.109 -4.77 1 98.94 115 ILE A O 1
ATOM 913 N N . ALA A 1 116 ? -1.404 -16.328 -6.023 1 98.88 116 ALA A N 1
ATOM 914 C CA . ALA A 1 116 ? -0.354 -17.047 -5.305 1 98.88 116 ALA A CA 1
ATOM 915 C C . ALA A 1 116 ? 0.292 -16.156 -4.246 1 98.88 116 ALA A C 1
ATOM 917 O O . ALA A 1 116 ? 0.793 -15.07 -4.559 1 98.88 116 ALA A O 1
ATOM 918 N N . THR A 1 117 ? 0.248 -16.594 -3.016 1 98.88 117 THR A N 1
ATOM 919 C CA . THR A 1 117 ? 0.753 -15.75 -1.935 1 98.88 117 THR A CA 1
ATOM 920 C C . THR A 1 117 ? 1.178 -16.609 -0.742 1 98.88 117 THR A C 1
ATOM 922 O O . THR A 1 117 ? 0.654 -17.703 -0.537 1 98.88 117 THR A O 1
ATOM 925 N N . PHE A 1 118 ? 2.143 -16.094 0.019 1 98.38 118 PHE A N 1
ATOM 926 C CA . PHE A 1 118 ? 2.525 -16.688 1.292 1 98.38 118 PHE A CA 1
ATOM 927 C C . PHE A 1 118 ? 2.053 -15.836 2.459 1 98.38 118 PHE A C 1
ATOM 929 O O . PHE A 1 118 ? 2.346 -16.141 3.617 1 98.38 118 PHE A O 1
ATOM 936 N N . ASP A 1 119 ? 1.341 -14.742 2.148 1 97.94 119 ASP A N 1
ATOM 937 C CA . ASP A 1 119 ? 0.839 -13.867 3.201 1 97.94 119 ASP A CA 1
ATOM 938 C C . ASP A 1 119 ? -0.246 -14.562 4.023 1 97.94 119 ASP A C 1
ATOM 940 O O . ASP A 1 119 ? -1.311 -14.891 3.498 1 97.94 119 ASP A O 1
ATOM 944 N N . ARG A 1 120 ? -0.056 -14.648 5.266 1 97.5 120 ARG A N 1
ATOM 945 C CA . ARG A 1 120 ? -0.92 -15.445 6.129 1 97.5 120 ARG A CA 1
ATOM 946 C C . ARG A 1 120 ? -2.299 -14.812 6.266 1 97.5 120 ARG A C 1
ATOM 948 O O . ARG A 1 120 ? -3.301 -15.508 6.414 1 97.5 120 ARG A O 1
ATOM 955 N N . ASP A 1 121 ? -2.34 -13.523 6.234 1 98.06 121 ASP A N 1
ATOM 956 C CA . ASP A 1 121 ? -3.625 -12.844 6.367 1 98.06 121 ASP A CA 1
ATOM 957 C C . ASP A 1 121 ? -4.496 -13.07 5.133 1 98.06 121 ASP A C 1
ATOM 959 O O . ASP A 1 121 ? -5.711 -13.258 5.25 1 98.06 121 ASP A O 1
ATOM 963 N N . ILE A 1 122 ? -3.891 -13.047 3.969 1 98.75 122 ILE A N 1
ATOM 964 C CA . ILE A 1 122 ? -4.633 -13.344 2.75 1 98.75 122 ILE A CA 1
ATOM 965 C C . ILE A 1 122 ? -5.062 -14.812 2.752 1 98.75 122 ILE A C 1
ATOM 967 O O . ILE A 1 122 ? -6.215 -15.125 2.445 1 98.75 122 ILE A O 1
ATOM 971 N N . VAL A 1 123 ? -4.152 -15.68 3.143 1 98.56 123 VAL A N 1
ATOM 972 C CA . VAL A 1 123 ? -4.445 -17.109 3.168 1 98.56 123 VAL A CA 1
ATOM 973 C C . VAL A 1 123 ? -5.609 -17.375 4.121 1 98.56 123 VAL A C 1
ATOM 975 O O . VAL A 1 123 ? -6.496 -18.172 3.812 1 98.56 123 VAL A O 1
ATOM 978 N N . ALA A 1 124 ? -5.633 -16.734 5.246 1 98.19 124 ALA A N 1
ATOM 979 C CA . ALA A 1 124 ? -6.68 -16.938 6.246 1 98.19 124 ALA A CA 1
ATOM 980 C C . ALA A 1 124 ? -8.039 -16.516 5.699 1 98.19 124 ALA A C 1
ATOM 982 O O . ALA A 1 124 ? -9.078 -16.984 6.172 1 98.19 124 ALA A O 1
ATOM 983 N N . LYS A 1 125 ? -8.023 -15.68 4.668 1 98.31 125 LYS A N 1
ATOM 984 C CA . LYS A 1 125 ? -9.266 -15.18 4.082 1 98.31 125 LYS A CA 1
ATOM 985 C C . LYS A 1 125 ? -9.594 -15.906 2.779 1 98.31 125 LYS A C 1
ATOM 987 O O . LYS A 1 125 ? -10.406 -15.43 1.989 1 98.31 125 LYS A O 1
ATOM 992 N N . SER A 1 126 ? -8.992 -17.047 2.555 1 98.62 126 SER A N 1
ATOM 993 C CA . SER A 1 126 ? -9.094 -17.75 1.283 1 98.62 126 SER A CA 1
ATOM 994 C C . SER A 1 126 ? -10.547 -18.047 0.93 1 98.62 126 SER A C 1
ATOM 996 O O . SER A 1 126 ? -10.969 -17.828 -0.208 1 98.62 126 SER A O 1
ATOM 998 N N . THR A 1 127 ? -11.383 -18.5 1.871 1 98.56 127 THR A N 1
ATOM 999 C CA . THR A 1 127 ? -12.773 -18.828 1.618 1 98.56 127 THR A CA 1
ATOM 1000 C C . THR A 1 127 ? -13.578 -17.578 1.247 1 98.56 127 THR A C 1
ATOM 1002 O O . THR A 1 127 ? -14.32 -17.594 0.266 1 98.56 127 THR A O 1
ATOM 1005 N N . THR A 1 128 ? -13.422 -16.516 2.018 1 98.69 128 THR A N 1
ATOM 1006 C CA . THR A 1 128 ? -14.125 -15.258 1.759 1 98.69 128 THR A CA 1
ATOM 1007 C C . THR A 1 128 ? -13.742 -14.695 0.391 1 98.69 128 THR A C 1
ATOM 1009 O O . THR A 1 128 ? -14.602 -14.203 -0.34 1 98.69 128 THR A O 1
ATOM 1012 N N . ILE A 1 129 ? -12.438 -14.773 0.057 1 98.88 129 ILE A N 1
ATOM 1013 C CA . ILE A 1 129 ? -11.938 -14.273 -1.218 1 98.88 129 ILE A CA 1
ATOM 1014 C C . ILE A 1 129 ? -12.555 -15.07 -2.365 1 98.88 129 ILE A C 1
ATOM 1016 O O . ILE A 1 129 ? -13.031 -14.5 -3.346 1 98.88 129 ILE A O 1
ATOM 1020 N N . GLU A 1 130 ? -12.586 -16.344 -2.23 1 98.81 130 GLU A N 1
ATOM 1021 C CA . GLU A 1 130 ? -13.156 -17.188 -3.273 1 98.81 130 GLU A CA 1
ATOM 1022 C C . GLU A 1 130 ? -14.656 -16.953 -3.422 1 98.81 130 GLU A C 1
ATOM 1024 O O . GLU A 1 130 ? -15.156 -16.812 -4.539 1 98.81 130 GLU A O 1
ATOM 1029 N N . GLU A 1 131 ? -15.375 -16.859 -2.357 1 98.69 131 GLU A N 1
ATOM 1030 C CA . GLU A 1 131 ? -16.828 -16.688 -2.387 1 98.69 131 GLU A CA 1
ATOM 1031 C C . GLU A 1 131 ? -17.203 -15.297 -2.902 1 98.69 131 GLU A C 1
ATOM 1033 O O . GLU A 1 131 ? -18.219 -15.133 -3.586 1 98.69 131 GLU A O 1
ATOM 1038 N N . THR A 1 132 ? -16.438 -14.297 -2.613 1 98.56 132 THR A N 1
ATOM 1039 C CA . THR A 1 132 ? -16.766 -12.906 -2.904 1 98.56 132 THR A CA 1
ATOM 1040 C C . THR A 1 132 ? -16.312 -12.523 -4.309 1 98.56 132 THR A C 1
ATOM 1042 O O . THR A 1 132 ? -17.016 -11.812 -5.023 1 98.56 132 THR A O 1
ATOM 1045 N N . LEU A 1 133 ? -15.133 -13.031 -4.699 1 98.75 133 LEU A N 1
ATOM 1046 C CA . LEU A 1 133 ? -14.516 -12.516 -5.918 1 98.75 133 LEU A CA 1
ATOM 1047 C C . LEU A 1 133 ? -14.297 -13.633 -6.934 1 98.75 133 LEU A C 1
ATOM 1049 O O . LEU A 1 133 ? -13.898 -13.367 -8.07 1 98.75 133 LEU A O 1
ATOM 1053 N N . GLY A 1 134 ? -14.461 -14.852 -6.516 1 98.62 134 GLY A N 1
ATOM 1054 C CA . GLY A 1 134 ? -14.211 -15.977 -7.398 1 98.62 134 GLY A CA 1
ATOM 1055 C C . GLY A 1 134 ? -12.734 -16.25 -7.613 1 98.62 134 GLY A C 1
ATOM 1056 O O . GLY A 1 134 ? -12.344 -16.797 -8.648 1 98.62 134 GLY A O 1
ATOM 1057 N N . LEU A 1 135 ? -11.867 -15.852 -6.688 1 98.75 135 LEU A N 1
ATOM 1058 C CA . LEU A 1 135 ? -10.422 -16.031 -6.777 1 98.75 135 LEU A CA 1
ATOM 1059 C C . LEU A 1 135 ? -9.953 -17.156 -5.859 1 98.75 135 LEU A C 1
ATOM 1061 O O . LEU A 1 135 ? -10.242 -17.141 -4.66 1 98.75 135 LEU A O 1
ATOM 1065 N N . ARG A 1 136 ? -9.273 -18.078 -6.375 1 98.62 136 ARG A N 1
ATOM 1066 C CA . ARG A 1 136 ? -8.633 -19.078 -5.543 1 98.62 136 ARG A CA 1
ATOM 1067 C C . ARG A 1 136 ? -7.336 -18.547 -4.938 1 98.62 136 ARG A C 1
ATOM 1069 O O . ARG A 1 136 ? -6.664 -17.703 -5.539 1 98.62 136 ARG A O 1
ATOM 1076 N N . VAL A 1 137 ? -7.012 -19 -3.766 1 98.81 137 VAL A N 1
ATOM 1077 C CA . VAL A 1 137 ? -5.75 -18.641 -3.131 1 98.81 137 VAL A CA 1
ATOM 1078 C C . VAL A 1 137 ? -4.801 -19.844 -3.152 1 98.81 137 VAL A C 1
ATOM 1080 O O . VAL A 1 137 ? -5.137 -20.922 -2.652 1 98.81 137 VAL A O 1
ATOM 1083 N N . TYR A 1 138 ? -3.707 -19.672 -3.807 1 98.62 138 TYR A N 1
ATOM 1084 C CA . TYR A 1 138 ? -2.672 -20.688 -3.885 1 98.62 138 TYR A CA 1
ATOM 1085 C C . TYR A 1 138 ? -1.529 -20.391 -2.922 1 98.62 138 TYR A C 1
ATOM 1087 O O . TYR A 1 138 ? -0.985 -19.281 -2.926 1 98.62 138 TYR A O 1
ATOM 1095 N N . THR A 1 139 ? -1.206 -21.281 -2.07 1 97.44 139 THR A N 1
ATOM 1096 C CA . THR A 1 139 ? -0.128 -21.125 -1.102 1 97.44 139 THR A CA 1
ATOM 1097 C C . THR A 1 139 ? 0.648 -22.422 -0.927 1 97.44 139 THR A C 1
ATOM 1099 O O . THR A 1 139 ? 0.5 -23.344 -1.725 1 97.44 139 THR A O 1
ATOM 1102 N N . SER A 1 140 ? 1.806 -22.422 -0.107 1 84.75 140 SER A N 1
ATOM 1103 C CA . SER A 1 140 ? 2.555 -23.656 0.148 1 84.75 140 SER A CA 1
ATOM 1104 C C . SER A 1 140 ? 1.8 -24.578 1.103 1 84.75 140 SER A C 1
ATOM 1106 O O . SER A 1 140 ? 1.115 -24.109 2.014 1 84.75 140 SER A O 1
ATOM 1108 N N . PRO A 1 141 ? 1.749 -25.859 0.597 1 64.06 141 PRO A N 1
ATOM 1109 C CA . PRO A 1 141 ? 1.099 -26.828 1.479 1 64.06 141 PRO A CA 1
ATOM 1110 C C . PRO A 1 141 ? 1.602 -26.75 2.92 1 64.06 141 PRO A C 1
ATOM 1112 O O . PRO A 1 141 ? 2.775 -26.438 3.15 1 64.06 141 PRO A O 1
ATOM 1115 N N . GLN A 1 142 ? 0.853 -26.203 3.883 1 53.03 142 GLN A N 1
ATOM 1116 C CA . GLN A 1 142 ? 1.222 -26.344 5.289 1 53.03 142 GLN A CA 1
ATOM 1117 C C . GLN A 1 142 ? 1.844 -27.703 5.57 1 53.03 142 GLN A C 1
ATOM 1119 O O . GLN A 1 142 ? 1.444 -28.703 4.98 1 53.03 142 GLN A O 1
ATOM 1124 N N . PRO A 1 143 ? 3.068 -27.734 6.039 1 47.53 143 PRO A N 1
ATOM 1125 C CA . PRO A 1 143 ? 3.506 -29.094 6.402 1 47.53 143 PRO A CA 1
ATOM 1126 C C . PRO A 1 143 ? 2.402 -29.906 7.062 1 47.53 143 PRO A C 1
ATOM 1128 O O . PRO A 1 143 ? 1.65 -29.391 7.891 1 47.53 143 PRO A O 1
ATOM 1131 N N . SER A 1 144 ? 1.756 -30.703 6.328 1 39.53 144 SER A N 1
ATOM 1132 C CA . SER A 1 144 ? 0.852 -31.641 6.988 1 39.53 144 SER A CA 1
ATOM 1133 C C . SER A 1 144 ? 1.442 -32.156 8.297 1 39.53 144 SER A C 1
ATOM 1135 O O . SER A 1 144 ? 2.629 -32.469 8.367 1 39.53 144 SER A O 1
ATOM 1137 N N . ASN A 1 145 ? 0.989 -31.531 9.336 1 37.69 145 ASN A N 1
ATOM 1138 C CA . ASN A 1 145 ? 1.298 -32.344 10.508 1 37.69 145 ASN A CA 1
ATOM 1139 C C . ASN A 1 145 ? 1.092 -33.844 10.227 1 37.69 145 ASN A C 1
ATOM 1141 O O . ASN A 1 145 ? -0.003 -34.375 10.422 1 37.69 145 ASN A O 1
ATOM 1145 N N . ARG A 1 146 ? 1.374 -34.406 9.203 1 34.06 146 ARG A N 1
ATOM 1146 C CA . ARG A 1 146 ? 1.173 -35.844 8.992 1 34.06 146 ARG A CA 1
ATOM 1147 C C . ARG A 1 146 ? 1.837 -36.656 10.094 1 34.06 146 ARG A C 1
ATOM 1149 O O . ARG A 1 146 ? 1.238 -37.594 10.625 1 34.06 146 ARG A O 1
ATOM 1156 N N . SER A 1 147 ? 3.18 -36.906 10.352 1 27.61 147 SER A N 1
ATOM 1157 C CA . SER A 1 147 ? 3.52 -38.062 11.18 1 27.61 147 SER A CA 1
ATOM 1158 C C . SER A 1 147 ? 3.176 -37.812 12.648 1 27.61 147 SER A C 1
ATOM 1160 O O . SER A 1 147 ? 3.297 -36.688 13.133 1 27.61 147 SER A O 1
ATOM 1162 N N . MET B 1 1 ? -0.411 24.047 1.34 1 97.62 1 MET B N 1
ATOM 1163 C CA . MET B 1 1 ? -1.214 22.906 1.764 1 97.62 1 MET B CA 1
ATOM 1164 C C . MET B 1 1 ? -0.335 21.812 2.377 1 97.62 1 MET B C 1
ATOM 1166 O O . MET B 1 1 ? 0.851 21.719 2.059 1 97.62 1 MET B O 1
ATOM 1170 N N . ILE B 1 2 ? -0.886 21.094 3.332 1 98.81 2 ILE B N 1
ATOM 1171 C CA . ILE B 1 2 ? -0.188 20.016 4.039 1 98.81 2 ILE B CA 1
ATOM 1172 C C . ILE B 1 2 ? -0.89 18.688 3.781 1 98.81 2 ILE B C 1
ATOM 1174 O O . ILE B 1 2 ? -2.104 18.578 3.967 1 98.81 2 ILE B O 1
ATOM 1178 N N . TYR B 1 3 ? -0.135 17.75 3.309 1 98.94 3 TYR B N 1
ATOM 1179 C CA . TYR B 1 3 ? -0.636 16.391 3.156 1 98.94 3 TYR B CA 1
ATOM 1180 C C . TYR B 1 3 ? -0.72 15.688 4.504 1 98.94 3 TYR B C 1
ATOM 1182 O O . TYR B 1 3 ? 0.228 15.727 5.293 1 98.94 3 TYR B O 1
ATOM 1190 N N . VAL B 1 4 ? -1.845 15.062 4.77 1 98.88 4 VAL B N 1
ATOM 1191 C CA . VAL B 1 4 ? -2.01 14.391 6.055 1 98.88 4 VAL B CA 1
ATOM 1192 C C . VAL B 1 4 ? -1.968 12.875 5.859 1 98.88 4 VAL B C 1
ATOM 1194 O O . VAL B 1 4 ? -2.734 12.328 5.066 1 98.88 4 VAL B O 1
ATOM 1197 N N . ASP B 1 5 ? -1.107 12.242 6.555 1 98.75 5 ASP B N 1
ATOM 1198 C CA . ASP B 1 5 ? -0.978 10.789 6.59 1 98.75 5 ASP B CA 1
ATOM 1199 C C . ASP B 1 5 ? -2.15 10.156 7.332 1 98.75 5 ASP B C 1
ATOM 1201 O O . ASP B 1 5 ? -2.738 10.773 8.219 1 98.75 5 ASP B O 1
ATOM 1205 N N . THR B 1 6 ? -2.398 8.938 7.008 1 98.81 6 THR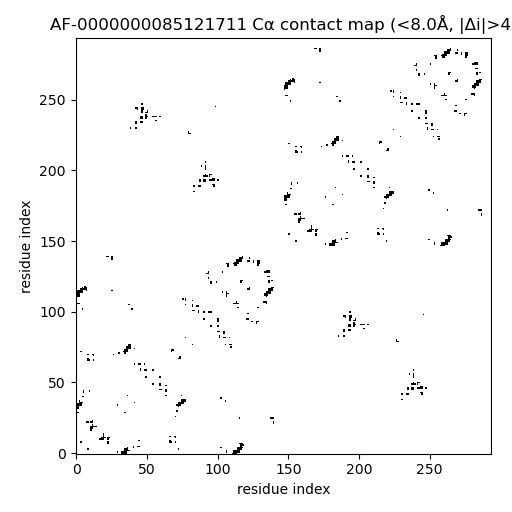 B N 1
ATOM 1206 C CA . THR B 1 6 ? -3.559 8.234 7.543 1 98.81 6 THR B CA 1
ATOM 1207 C C . THR B 1 6 ? -3.475 8.133 9.062 1 98.81 6 THR B C 1
ATOM 1209 O O . THR B 1 6 ? -4.488 8.234 9.758 1 98.81 6 THR B O 1
ATOM 1212 N N . ASN B 1 7 ? -2.283 7.906 9.586 1 98.44 7 ASN B N 1
ATOM 1213 C CA . ASN B 1 7 ? -2.137 7.73 11.031 1 98.44 7 ASN B CA 1
ATOM 1214 C C . ASN B 1 7 ? -2.535 8.992 11.789 1 98.44 7 ASN B C 1
ATOM 1216 O O . ASN B 1 7 ? -3.057 8.914 12.906 1 98.44 7 ASN B O 1
ATOM 1220 N N . VAL B 1 8 ? -2.314 10.141 11.242 1 98.69 8 VAL B N 1
ATOM 1221 C CA . VAL B 1 8 ? -2.721 11.391 11.875 1 98.69 8 VAL B CA 1
ATOM 1222 C C . VAL B 1 8 ? -4.246 11.492 11.891 1 98.69 8 VAL B C 1
ATOM 1224 O O . VAL B 1 8 ? -4.832 11.906 12.898 1 98.69 8 VAL B O 1
ATOM 1227 N N . VAL B 1 9 ? -4.918 11.109 10.828 1 98.75 9 VAL B N 1
ATOM 1228 C CA . VAL B 1 9 ? -6.375 11.133 10.742 1 98.75 9 VAL B CA 1
ATOM 1229 C C . VAL B 1 9 ? -6.973 10.219 11.812 1 98.75 9 VAL B C 1
ATOM 1231 O O . VAL B 1 9 ? -7.855 10.625 12.562 1 98.75 9 VAL B O 1
ATOM 1234 N N . VAL B 1 10 ? -6.457 9.031 11.859 1 98.44 10 VAL B N 1
ATOM 1235 C CA . VAL B 1 10 ? -6.977 8.023 12.789 1 98.44 10 VAL B CA 1
ATOM 1236 C C . VAL B 1 10 ? -6.773 8.5 14.227 1 98.44 10 VAL B C 1
ATOM 1238 O O . VAL B 1 10 ? -7.695 8.438 15.039 1 98.44 10 VAL B O 1
ATOM 1241 N N . SER B 1 11 ? -5.566 8.992 14.539 1 98.12 11 SER B N 1
ATOM 1242 C CA . SER B 1 11 ? -5.27 9.453 15.898 1 98.12 11 SER B CA 1
ATOM 1243 C C . SER B 1 11 ? -6.113 10.672 16.266 1 98.12 11 SER B C 1
ATOM 1245 O O . SER B 1 11 ? -6.5 10.836 17.422 1 98.12 11 SER B O 1
ATOM 1247 N N . TYR B 1 12 ? -6.348 11.516 15.312 1 98.25 12 TYR B N 1
ATOM 1248 C CA . TYR B 1 12 ? -7.133 12.719 15.547 1 98.25 12 TYR B CA 1
ATOM 1249 C C . TYR B 1 12 ? -8.57 12.375 15.914 1 98.25 12 TYR B C 1
ATOM 1251 O O . TYR B 1 12 ? -9.141 12.961 16.844 1 98.25 12 TYR B O 1
ATOM 1259 N N . VAL B 1 13 ? -9.156 11.406 15.195 1 97.38 13 VAL B N 1
ATOM 1260 C CA . VAL B 1 13 ? -10.578 11.117 15.328 1 97.38 13 VAL B CA 1
ATOM 1261 C C . VAL B 1 13 ? -10.805 10.18 16.516 1 97.38 13 VAL B C 1
ATOM 1263 O O . VAL B 1 13 ? -11.852 10.234 17.172 1 97.38 13 VAL B O 1
ATOM 1266 N N . ASN B 1 14 ? -9.844 9.289 16.812 1 96.5 14 ASN B N 1
ATOM 1267 C CA . ASN B 1 14 ? -9.969 8.328 17.906 1 96.5 14 ASN B CA 1
ATOM 1268 C C . ASN B 1 14 ? -9.516 8.938 19.234 1 96.5 14 ASN B C 1
ATOM 1270 O O . ASN B 1 14 ? -8.328 8.891 19.578 1 96.5 14 ASN B O 1
ATOM 1274 N N . ARG B 1 15 ? -10.414 9.266 20.094 1 95.25 15 ARG B N 1
ATOM 1275 C CA . ARG B 1 15 ? -10.117 9.93 21.359 1 95.25 15 ARG B CA 1
ATOM 1276 C C . ARG B 1 15 ? -9.359 9.008 22.297 1 95.25 15 ARG B C 1
ATOM 1278 O O . ARG B 1 15 ? -8.688 9.477 23.219 1 95.25 15 ARG B O 1
ATOM 1285 N N . ARG B 1 16 ? -9.461 7.703 22.156 1 95.69 16 ARG B N 1
ATOM 1286 C CA . ARG B 1 16 ? -8.797 6.734 23.031 1 95.69 16 ARG B CA 1
ATOM 1287 C C . ARG B 1 16 ? -7.379 6.449 22.547 1 95.69 16 ARG B C 1
ATOM 1289 O O . ARG B 1 16 ? -6.605 5.781 23.234 1 95.69 16 ARG B O 1
ATOM 1296 N N . ASP B 1 17 ? -7.047 6.977 21.344 1 96.5 17 ASP B N 1
ATOM 1297 C CA . ASP B 1 17 ? -5.695 6.797 20.828 1 96.5 17 ASP B CA 1
ATOM 1298 C C . ASP B 1 17 ? -4.68 7.574 21.656 1 96.5 17 ASP B C 1
ATOM 1300 O O . ASP B 1 17 ? -4.895 8.75 21.984 1 96.5 17 ASP B O 1
ATOM 1304 N N . PRO B 1 18 ? -3.594 6.953 22.078 1 96.5 18 PRO B N 1
ATOM 1305 C CA . PRO B 1 18 ? -2.574 7.629 22.891 1 96.5 18 PRO B CA 1
ATOM 1306 C C . PRO B 1 18 ? -2.031 8.891 22.219 1 96.5 18 PRO B C 1
ATOM 1308 O O . PRO B 1 18 ? -1.537 9.789 22.906 1 96.5 18 PRO B O 1
ATOM 1311 N N . LEU B 1 19 ? -2.16 8.969 20.906 1 97 19 LEU B N 1
ATOM 1312 C CA . LEU B 1 19 ? -1.616 10.109 20.172 1 97 19 LEU B CA 1
ATOM 1313 C C . LEU B 1 19 ? -2.713 11.117 19.844 1 97 19 LEU B C 1
ATOM 1315 O O . LEU B 1 19 ? -2.496 12.039 19.047 1 97 19 LEU B O 1
ATOM 1319 N N . HIS B 1 20 ? -3.865 10.93 20.391 1 97.75 20 HIS B N 1
ATOM 1320 C CA . HIS B 1 20 ? -4.984 11.805 20.062 1 97.75 20 HIS B CA 1
ATOM 1321 C C . HIS B 1 20 ? -4.641 13.266 20.359 1 97.75 20 HIS B C 1
ATOM 1323 O O . HIS B 1 20 ? -4.824 14.125 19.484 1 97.75 20 HIS B O 1
ATOM 1329 N N . GLU B 1 21 ? -4.105 13.539 21.5 1 97.62 21 GLU B N 1
ATOM 1330 C CA . GLU B 1 21 ? -3.785 14.914 21.875 1 97.62 21 GLU B CA 1
ATOM 1331 C C . GLU B 1 21 ? -2.699 15.5 20.984 1 97.62 21 GLU B C 1
ATOM 1333 O O . GLU B 1 21 ? -2.771 16.656 20.578 1 97.62 21 GLU B O 1
ATOM 1338 N N . ALA B 1 22 ? -1.725 14.695 20.688 1 97.62 22 ALA B N 1
ATOM 1339 C CA . ALA B 1 22 ? -0.667 15.125 19.781 1 97.62 22 ALA B CA 1
ATOM 1340 C C . ALA B 1 22 ? -1.231 15.438 18.391 1 97.62 22 ALA B C 1
ATOM 1342 O O . ALA B 1 22 ? -0.812 16.406 17.75 1 97.62 22 ALA B O 1
ATOM 1343 N N . ALA B 1 23 ? -2.145 14.625 17.938 1 98.25 23 ALA B N 1
ATOM 1344 C CA . ALA B 1 23 ? -2.779 14.844 16.625 1 98.25 23 ALA B CA 1
ATOM 1345 C C . ALA B 1 23 ? -3.602 16.125 16.625 1 98.25 23 ALA B C 1
ATOM 1347 O O . ALA B 1 23 ? -3.568 16.891 15.664 1 98.25 23 ALA B O 1
ATOM 1348 N N . GLU B 1 24 ? -4.312 16.359 17.719 1 97.75 24 GLU B N 1
ATOM 1349 C CA . GLU B 1 24 ? -5.094 17.594 17.828 1 97.75 24 GLU B CA 1
ATOM 1350 C C . GLU B 1 24 ? -4.199 18.828 17.734 1 97.75 24 GLU B C 1
ATOM 1352 O O . GLU B 1 24 ? -4.512 19.781 17.016 1 97.75 24 GLU B O 1
ATOM 1357 N N . ARG B 1 25 ? -3.119 18.797 18.438 1 97.81 25 ARG B N 1
ATOM 1358 C CA . ARG B 1 25 ? -2.186 19.922 18.438 1 97.81 25 ARG B CA 1
ATOM 1359 C C . ARG B 1 25 ? -1.566 20.109 17.062 1 97.81 25 ARG B C 1
ATOM 1361 O O . ARG B 1 25 ? -1.447 21.234 16.578 1 97.81 25 ARG B O 1
ATOM 1368 N N . LEU B 1 26 ? -1.182 19 16.5 1 98.12 26 LEU B N 1
ATOM 1369 C CA . LEU B 1 26 ? -0.564 19.062 15.172 1 98.12 26 LEU B CA 1
ATOM 1370 C C . LEU B 1 26 ? -1.531 19.641 14.141 1 98.12 26 LEU B C 1
ATOM 1372 O O . LEU B 1 26 ? -1.159 20.516 13.359 1 98.12 26 LEU B O 1
ATOM 1376 N N . VAL B 1 27 ? -2.746 19.172 14.141 1 97.81 27 VAL B N 1
ATOM 1377 C CA . VAL B 1 27 ? -3.77 19.625 13.203 1 97.81 27 VAL B CA 1
ATOM 1378 C C . VAL B 1 27 ? -4.09 21.094 13.445 1 97.81 27 VAL B C 1
ATOM 1380 O O . VAL B 1 27 ? -4.227 21.875 12.5 1 97.81 27 VAL B O 1
ATOM 1383 N N . ALA B 1 28 ? -4.195 21.453 14.703 1 97.12 28 ALA B N 1
ATOM 1384 C CA . ALA B 1 28 ? -4.469 22.859 15.039 1 97.12 28 ALA B CA 1
ATOM 1385 C C . ALA B 1 28 ? -3.379 23.781 14.492 1 97.12 28 ALA B C 1
ATOM 1387 O O . ALA B 1 28 ? -3.668 24.875 14.023 1 97.12 28 ALA B O 1
ATOM 1388 N N . ARG B 1 29 ? -2.193 23.312 14.539 1 96.75 29 ARG B N 1
ATOM 1389 C CA . ARG B 1 29 ? -1.041 24.078 14.086 1 96.75 29 ARG B CA 1
ATOM 1390 C C . ARG B 1 29 ? -1.033 24.203 12.57 1 96.75 29 ARG B C 1
ATOM 1392 O O . ARG B 1 29 ? -0.599 25.234 12.031 1 96.75 29 ARG B O 1
ATOM 1399 N N . LEU B 1 30 ? -1.617 23.25 11.875 1 97.81 30 LEU B N 1
ATOM 1400 C CA . LEU B 1 30 ? -1.391 23.156 10.438 1 97.81 30 LEU B CA 1
ATOM 1401 C C . LEU B 1 30 ? -2.66 23.484 9.664 1 97.81 30 LEU B C 1
ATOM 1403 O O . LEU B 1 30 ? -2.609 23.734 8.453 1 97.81 30 LEU B O 1
ATOM 1407 N N . ARG B 1 31 ? -3.758 23.531 10.328 1 96.19 31 ARG B N 1
ATOM 1408 C CA . ARG B 1 31 ? -5.062 23.609 9.672 1 96.19 31 ARG B CA 1
ATOM 1409 C C . ARG B 1 31 ? -5.172 24.859 8.812 1 96.19 31 ARG B C 1
ATOM 1411 O O . ARG B 1 31 ? -5.801 24.828 7.746 1 96.19 31 ARG B O 1
ATOM 1418 N N . SER B 1 32 ? -4.594 25.953 9.234 1 97.12 32 SER B N 1
ATOM 1419 C CA . SER B 1 32 ? -4.703 27.219 8.523 1 97.12 32 SER B CA 1
ATOM 1420 C C . SER B 1 32 ? -3.998 27.141 7.172 1 97.12 32 SER B C 1
ATOM 1422 O O . SER B 1 32 ? -4.266 27.969 6.285 1 97.12 32 SER B O 1
ATOM 1424 N N . ARG B 1 33 ? -3.119 26.234 6.965 1 97.75 33 ARG B N 1
ATOM 1425 C CA . ARG B 1 33 ? -2.355 26.094 5.73 1 97.75 33 ARG B CA 1
ATOM 1426 C C . ARG B 1 33 ? -3.115 25.266 4.707 1 97.75 33 ARG B C 1
ATOM 1428 O O . ARG B 1 33 ? -2.715 25.188 3.543 1 97.75 33 ARG B O 1
ATOM 1435 N N . GLY B 1 34 ? -4.227 24.688 5.121 1 98.38 34 GLY B N 1
ATOM 1436 C CA . GLY B 1 34 ? -4.973 23.781 4.258 1 98.38 34 GLY B CA 1
ATOM 1437 C C . GLY B 1 34 ? -4.477 22.344 4.32 1 98.38 34 GLY B C 1
ATOM 1438 O O . GLY B 1 34 ? -3.293 22.078 4.098 1 98.38 34 GLY B O 1
ATOM 1439 N N . LEU B 1 35 ? -5.32 21.453 4.648 1 98.75 35 LEU B N 1
ATOM 1440 C CA . LEU B 1 35 ? -4.98 20.031 4.766 1 98.75 35 LEU B CA 1
ATOM 1441 C C . LEU B 1 35 ? -5.523 19.25 3.58 1 98.75 35 LEU B C 1
ATOM 1443 O O . LEU B 1 35 ? -6.648 19.484 3.133 1 98.75 35 LEU B O 1
ATOM 1447 N N . VAL B 1 36 ? -4.691 18.328 3.045 1 98.88 36 VAL B N 1
ATOM 1448 C CA . VAL B 1 36 ? -5.113 17.516 1.911 1 98.88 36 VAL B CA 1
ATOM 1449 C C . VAL B 1 36 ? -4.785 16.047 2.18 1 98.88 36 VAL B C 1
ATOM 1451 O O . VAL B 1 36 ? -3.834 15.742 2.902 1 98.88 36 VAL B O 1
ATOM 1454 N N . ALA B 1 37 ? -5.637 15.203 1.742 1 98.75 37 ALA B N 1
ATOM 1455 C CA . ALA B 1 37 ? -5.445 13.758 1.708 1 98.75 37 ALA B CA 1
ATOM 1456 C C . ALA B 1 37 ? -5.609 13.219 0.29 1 98.75 37 ALA B C 1
ATOM 1458 O O . ALA B 1 37 ? -6.316 13.805 -0.529 1 98.75 37 ALA B O 1
ATOM 1459 N N . SER B 1 38 ? -4.926 12.18 -0.008 1 98.19 38 SER B N 1
ATOM 1460 C CA . SER B 1 38 ? -5.105 11.523 -1.3 1 98.19 38 SER B CA 1
ATOM 1461 C C . SER B 1 38 ? -6.078 10.352 -1.196 1 98.19 38 SER B C 1
ATOM 1463 O O . SER B 1 38 ? -6.527 10.008 -0.101 1 98.19 38 SER B O 1
ATOM 1465 N N . GLN B 1 39 ? -6.359 9.742 -2.348 1 97.5 39 GLN B N 1
ATOM 1466 C CA . GLN B 1 39 ? -7.199 8.547 -2.373 1 97.5 39 GLN B CA 1
ATOM 1467 C C . GLN B 1 39 ? -6.566 7.41 -1.578 1 97.5 39 GLN B C 1
ATOM 1469 O O . GLN B 1 39 ? -7.273 6.555 -1.037 1 97.5 39 GLN B O 1
ATOM 1474 N N . LEU B 1 40 ? -5.258 7.441 -1.488 1 98.25 40 LEU B N 1
ATOM 1475 C CA . LEU B 1 40 ? -4.566 6.438 -0.687 1 98.25 40 LEU B CA 1
ATOM 1476 C C . LEU B 1 40 ? -5.004 6.512 0.771 1 98.25 40 LEU B C 1
ATOM 1478 O O . LEU B 1 40 ? -5.227 5.477 1.408 1 98.25 40 LEU B O 1
ATOM 1482 N N . VAL B 1 41 ? -5.125 7.707 1.328 1 98.81 41 VAL B N 1
ATOM 1483 C CA . VAL B 1 41 ? -5.574 7.895 2.703 1 98.81 41 VAL B CA 1
ATOM 1484 C C . VAL B 1 41 ? -6.996 7.363 2.857 1 98.81 41 VAL B C 1
ATOM 1486 O O . VAL B 1 41 ? -7.305 6.664 3.828 1 98.81 41 VAL B O 1
ATOM 1489 N N . VAL B 1 42 ? -7.824 7.656 1.892 1 98.62 42 VAL B N 1
ATOM 1490 C CA . VAL B 1 42 ? -9.203 7.184 1.918 1 98.62 42 VAL B CA 1
ATOM 1491 C C . VAL B 1 42 ? -9.234 5.66 1.974 1 98.62 42 VAL B C 1
ATOM 1493 O O . VAL B 1 42 ? -9.906 5.074 2.826 1 98.62 42 VAL B O 1
ATOM 1496 N N . LEU B 1 43 ? -8.477 5.051 1.109 1 98.44 43 LEU B N 1
ATOM 1497 C CA . LEU B 1 43 ? -8.461 3.592 1.057 1 98.44 43 LEU B CA 1
ATOM 1498 C C . LEU B 1 43 ? -7.926 3.008 2.359 1 98.44 43 LEU B C 1
ATOM 1500 O O . LEU B 1 43 ? -8.445 2.008 2.857 1 98.44 43 LEU B O 1
ATOM 1504 N N . GLU B 1 44 ? -6.887 3.627 2.891 1 98.81 44 GLU B N 1
ATOM 1505 C CA . GLU B 1 44 ? -6.324 3.146 4.148 1 98.81 44 GLU B CA 1
ATOM 1506 C C . GLU B 1 44 ? -7.336 3.26 5.285 1 98.81 44 GLU B C 1
ATOM 1508 O O . GLU B 1 44 ? -7.383 2.402 6.168 1 98.81 44 GLU B O 1
ATOM 1513 N N . LEU B 1 45 ? -8.102 4.266 5.332 1 98.75 45 LEU B N 1
ATOM 1514 C CA . LEU B 1 45 ? -9.141 4.41 6.344 1 98.75 45 LEU B CA 1
ATOM 1515 C C . LEU B 1 45 ? -10.195 3.316 6.203 1 98.75 45 LEU B C 1
ATOM 1517 O O . LEU B 1 45 ? -10.625 2.734 7.199 1 98.75 45 LEU B O 1
ATOM 1521 N N . PHE B 1 46 ? -10.602 3.008 4.922 1 98.5 46 PHE B N 1
ATOM 1522 C CA . PHE B 1 46 ? -11.508 1.89 4.695 1 98.5 46 PHE B CA 1
ATOM 1523 C C . PHE B 1 46 ? -10.922 0.594 5.238 1 98.5 46 PHE B C 1
ATOM 1525 O O . PHE B 1 46 ? -11.609 -0.172 5.918 1 98.5 46 PHE B O 1
ATOM 1532 N N . ALA B 1 47 ? -9.688 0.389 4.934 1 98.31 47 ALA B N 1
ATOM 1533 C CA . ALA B 1 47 ? -9.023 -0.841 5.355 1 98.31 47 ALA B CA 1
ATOM 1534 C C . ALA B 1 47 ? -8.938 -0.918 6.879 1 98.31 47 ALA B C 1
ATOM 1536 O O . ALA B 1 47 ? -9.234 -1.956 7.473 1 98.31 47 ALA B O 1
ATOM 1537 N N . VAL B 1 48 ? -8.539 0.136 7.562 1 98.25 48 VAL B N 1
ATOM 1538 C CA . VAL B 1 48 ? -8.367 0.177 9.016 1 98.25 48 VAL B CA 1
ATOM 1539 C C . VAL B 1 48 ? -9.719 -0.008 9.695 1 98.25 48 VAL B C 1
ATOM 1541 O O . VAL B 1 48 ? -9.875 -0.894 10.539 1 98.25 48 VAL B O 1
ATOM 1544 N N . TYR B 1 49 ? -10.688 0.759 9.297 1 97.88 49 TYR B N 1
ATOM 1545 C CA . TYR B 1 49 ? -11.969 0.751 9.992 1 97.88 49 TYR B CA 1
ATOM 1546 C C . TYR B 1 49 ? -12.719 -0.554 9.742 1 97.88 49 TYR B C 1
ATOM 1548 O O . TYR B 1 49 ? -13.422 -1.05 10.625 1 97.88 49 TYR B O 1
ATOM 1556 N N . SER B 1 50 ? -12.594 -1.12 8.578 1 97.25 50 SER B N 1
ATOM 1557 C CA . SER B 1 50 ? -13.258 -2.387 8.297 1 97.25 50 SER B CA 1
ATOM 1558 C C . SER B 1 50 ? -12.734 -3.502 9.195 1 97.25 50 SER B C 1
ATOM 1560 O O . SER B 1 50 ? -13.461 -4.449 9.508 1 97.25 50 SER B O 1
ATOM 1562 N N . ARG B 1 51 ? -11.492 -3.383 9.609 1 96.88 51 ARG B N 1
ATOM 1563 C CA . ARG B 1 51 ? -10.859 -4.445 10.383 1 96.88 51 ARG B CA 1
ATOM 1564 C C . ARG B 1 51 ? -11.141 -4.277 11.875 1 96.88 51 ARG B C 1
ATOM 1566 O O . ARG B 1 51 ? -11.094 -5.246 12.633 1 96.88 51 ARG B O 1
ATOM 1573 N N . VAL B 1 52 ? -11.438 -3.096 12.297 1 94.56 52 VAL B N 1
ATOM 1574 C CA . VAL B 1 52 ? -11.484 -2.883 13.734 1 94.56 52 VAL B CA 1
ATOM 1575 C C . VAL B 1 52 ? -12.922 -2.588 14.164 1 94.56 52 VAL B C 1
ATOM 1577 O O . VAL B 1 52 ? -13.25 -2.666 15.352 1 94.56 52 VAL B O 1
ATOM 1580 N N . MET B 1 53 ? -13.742 -2.252 13.156 1 91.5 53 MET B N 1
ATOM 1581 C CA . MET B 1 53 ? -15.125 -1.923 13.484 1 91.5 53 MET B CA 1
ATOM 1582 C C . MET B 1 53 ? -16.078 -2.924 12.852 1 91.5 53 MET B C 1
ATOM 1584 O O . MET B 1 53 ? -15.789 -3.496 11.797 1 91.5 53 MET B O 1
ATOM 1588 N N . LYS B 1 54 ? -17.109 -3.254 13.492 1 88.44 54 LYS B N 1
ATOM 1589 C CA . LYS B 1 54 ? -18.188 -4.082 12.93 1 88.44 54 LYS B CA 1
ATOM 1590 C C . LYS B 1 54 ? -19.25 -3.225 12.258 1 88.44 54 LYS B C 1
ATOM 1592 O O . LYS B 1 54 ? -20.297 -2.938 12.852 1 88.44 54 LYS B O 1
ATOM 1597 N N . VAL B 1 55 ? -19 -2.828 11.07 1 88.12 55 VAL B N 1
ATOM 1598 C CA . VAL B 1 55 ? -19.906 -1.927 10.352 1 88.12 55 VAL B CA 1
ATOM 1599 C C . VAL B 1 55 ? -20.109 -2.43 8.93 1 88.12 55 VAL B C 1
ATOM 1601 O O . VAL B 1 55 ? -19.25 -3.135 8.383 1 88.12 55 VAL B O 1
ATOM 1604 N N . ASN B 1 56 ? -21.25 -2.115 8.406 1 89.5 56 ASN B N 1
ATOM 1605 C CA . ASN B 1 56 ? -21.5 -2.449 7.004 1 89.5 56 ASN B CA 1
ATOM 1606 C C . ASN B 1 56 ? -20.875 -1.412 6.066 1 89.5 56 ASN B C 1
ATOM 1608 O O . ASN B 1 56 ? -20.203 -0.491 6.52 1 89.5 56 ASN B O 1
ATOM 1612 N N . ASP B 1 57 ? -21.047 -1.621 4.766 1 90.44 57 ASP B N 1
ATOM 1613 C CA . ASP B 1 57 ? -20.391 -0.808 3.748 1 90.44 57 ASP B CA 1
ATOM 1614 C C . ASP B 1 57 ? -20.828 0.651 3.842 1 90.44 57 ASP B C 1
ATOM 1616 O O . ASP B 1 57 ? -20.016 1.562 3.727 1 90.44 57 ASP B O 1
ATOM 1620 N N . ILE B 1 58 ? -22.078 0.919 4.156 1 92.62 58 ILE B N 1
ATOM 1621 C CA . ILE B 1 58 ? -22.625 2.27 4.23 1 92.62 58 ILE B CA 1
ATOM 1622 C C . ILE B 1 58 ? -22.062 2.988 5.449 1 92.62 58 ILE B C 1
ATOM 1624 O O . ILE B 1 58 ? -21.656 4.148 5.359 1 92.62 58 ILE B O 1
ATOM 1628 N N . GLU B 1 59 ? -22.047 2.32 6.543 1 94.75 59 GLU B N 1
ATOM 1629 C CA . GLU B 1 5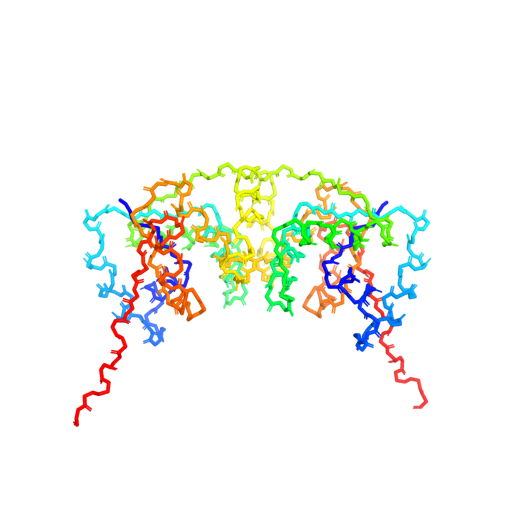9 ? -21.484 2.877 7.773 1 94.75 59 GLU B CA 1
ATOM 1630 C C . GLU B 1 59 ? -20 3.164 7.625 1 94.75 59 GLU B C 1
ATOM 1632 O O . GLU B 1 59 ? -19.5 4.176 8.125 1 94.75 59 GLU B O 1
ATOM 1637 N N . LEU B 1 60 ? -19.359 2.262 7.008 1 96.69 60 LEU B N 1
ATOM 1638 C CA . LEU B 1 60 ? -17.922 2.42 6.781 1 96.69 60 LEU B CA 1
ATOM 1639 C C . LEU B 1 60 ? -17.641 3.68 5.969 1 96.69 60 LEU B C 1
ATOM 1641 O O . LEU B 1 60 ? -16.75 4.457 6.316 1 96.69 60 LEU B O 1
ATOM 1645 N N . GLU B 1 61 ? -18.344 3.883 4.902 1 97 61 GLU B N 1
ATOM 1646 C CA . GLU B 1 61 ? -18.203 5.074 4.074 1 97 61 GLU B CA 1
ATOM 1647 C C . GLU B 1 61 ? -18.453 6.344 4.879 1 97 61 GLU B C 1
ATOM 1649 O O . GLU B 1 61 ? -17.719 7.32 4.762 1 97 61 GLU B O 1
ATOM 1654 N N . ALA B 1 62 ? -19.469 6.316 5.688 1 97.12 62 ALA B N 1
ATOM 1655 C CA . ALA B 1 62 ? -19.844 7.473 6.496 1 97.12 62 ALA B CA 1
ATOM 1656 C C . ALA B 1 62 ? -18.734 7.812 7.5 1 97.12 62 ALA B C 1
ATOM 1658 O O . ALA B 1 62 ? -18.438 8.984 7.73 1 97.12 62 ALA B O 1
ATOM 1659 N N . ILE B 1 63 ? -18.203 6.801 8.094 1 97.38 63 ILE B N 1
ATOM 1660 C CA . ILE B 1 63 ? -17.172 7.004 9.102 1 97.38 63 ILE B CA 1
ATOM 1661 C C . ILE B 1 63 ? -15.922 7.578 8.453 1 97.38 63 ILE B C 1
ATOM 1663 O O . ILE B 1 63 ? -15.258 8.445 9.023 1 97.38 63 ILE B O 1
ATOM 1667 N N . VAL B 1 64 ? -15.562 7.035 7.289 1 98.44 64 VAL B N 1
ATOM 1668 C CA . VAL B 1 64 ? -14.398 7.543 6.562 1 98.44 64 VAL B CA 1
ATOM 1669 C C . VAL B 1 64 ? -14.625 9.008 6.188 1 98.44 64 VAL B C 1
ATOM 1671 O O . VAL B 1 64 ? -13.75 9.852 6.406 1 98.44 64 VAL B O 1
ATOM 1674 N N . GLU B 1 65 ? -15.773 9.32 5.668 1 97.94 65 GLU B N 1
ATOM 1675 C CA . GLU B 1 65 ? -16.109 10.695 5.301 1 97.94 65 GLU B CA 1
ATOM 1676 C C . GLU B 1 65 ? -16.078 11.617 6.52 1 97.94 65 GLU B C 1
ATOM 1678 O O . GLU B 1 65 ? -15.562 12.727 6.449 1 97.94 65 GLU B O 1
ATOM 1683 N N . TYR B 1 66 ? -16.641 11.156 7.559 1 97.75 66 TYR B N 1
ATOM 1684 C CA . TYR B 1 66 ? -16.656 11.914 8.805 1 97.75 66 TYR B CA 1
ATOM 1685 C C . TYR B 1 66 ? -15.242 12.195 9.297 1 97.75 66 TYR B C 1
ATOM 1687 O O . TYR B 1 66 ? -14.945 13.305 9.75 1 97.75 66 TYR B O 1
ATOM 1695 N N . SER B 1 67 ? -14.383 11.188 9.234 1 98.44 67 SER B N 1
ATOM 1696 C CA . SER B 1 67 ? -13.016 11.32 9.727 1 98.44 67 SER B CA 1
ATOM 1697 C C . SER B 1 67 ? -12.266 12.422 8.984 1 98.44 67 SER B C 1
ATOM 1699 O O . SER B 1 67 ? -11.594 13.25 9.609 1 98.44 67 SER B O 1
ATOM 1701 N N . LEU B 1 68 ? -12.391 12.445 7.688 1 98.56 68 LEU B N 1
ATOM 1702 C CA . LEU B 1 68 ? -11.695 13.438 6.879 1 98.56 68 LEU B CA 1
ATOM 1703 C C . LEU B 1 68 ? -12.352 14.812 7.023 1 98.56 68 LEU B C 1
ATOM 1705 O O . LEU B 1 68 ? -11.656 15.828 7.086 1 98.56 68 LEU B O 1
ATOM 1709 N N . ALA B 1 69 ? -13.664 14.852 7.117 1 97.94 69 ALA B N 1
ATOM 1710 C CA . ALA B 1 69 ? -14.391 16.109 7.273 1 97.94 69 ALA B CA 1
ATOM 1711 C C . ALA B 1 69 ? -14.062 16.766 8.609 1 97.94 69 ALA B C 1
ATOM 1713 O O . ALA B 1 69 ? -13.867 17.984 8.672 1 97.94 69 ALA B O 1
ATOM 1714 N N . THR B 1 70 ? -14.062 16 9.672 1 97.38 70 THR B N 1
ATOM 1715 C CA . THR B 1 70 ? -13.789 16.531 11 1 97.38 70 THR B CA 1
ATOM 1716 C C . THR B 1 70 ? -12.367 17.078 11.078 1 97.38 70 THR B C 1
ATOM 1718 O O . THR B 1 70 ? -12.117 18.062 11.773 1 97.38 70 THR B O 1
ATOM 1721 N N . LEU B 1 71 ? -11.492 16.422 10.406 1 97.31 71 LEU B N 1
ATOM 1722 C CA . LEU B 1 71 ? -10.109 16.891 10.336 1 97.31 71 LEU B CA 1
ATOM 1723 C C . LEU B 1 71 ? -10 18.172 9.516 1 97.31 71 LEU B C 1
ATOM 1725 O O . LEU B 1 71 ? -9.094 18.969 9.734 1 97.31 71 LEU B O 1
ATOM 1729 N N . GLY B 1 72 ? -10.859 18.328 8.562 1 97.69 72 GLY B N 1
ATOM 1730 C CA . GLY B 1 72 ? -10.828 19.453 7.641 1 97.69 72 GLY B CA 1
ATOM 1731 C C . GLY B 1 72 ? -9.93 19.219 6.441 1 97.69 72 GLY B C 1
ATOM 1732 O O . GLY B 1 72 ? -9.383 20.156 5.875 1 97.69 72 GLY B O 1
ATOM 1733 N N . ALA B 1 73 ? -9.773 17.969 6.055 1 98.56 73 ALA B N 1
ATOM 1734 C CA . ALA B 1 73 ? -8.898 17.625 4.934 1 98.56 73 ALA B CA 1
ATOM 1735 C C . ALA B 1 73 ? -9.703 17.453 3.648 1 98.56 73 ALA B C 1
ATOM 1737 O O . ALA B 1 73 ? -10.742 16.797 3.646 1 98.56 73 ALA B O 1
ATOM 1738 N N . ARG B 1 74 ? -9.242 18.031 2.629 1 98.31 74 ARG B N 1
ATOM 1739 C CA . ARG B 1 74 ? -9.812 17.781 1.308 1 98.31 74 ARG B CA 1
ATOM 1740 C C . ARG B 1 74 ? -9.133 16.594 0.63 1 98.31 74 ARG B C 1
ATOM 1742 O O . ARG B 1 74 ? -7.91 16.453 0.715 1 98.31 74 ARG B O 1
ATOM 1749 N N . VAL B 1 75 ? -9.938 15.844 -0.086 1 98.19 75 VAL B N 1
ATOM 1750 C CA . VAL B 1 75 ? -9.375 14.703 -0.802 1 98.19 75 VAL B CA 1
ATOM 1751 C C . VAL B 1 75 ? -9 15.117 -2.223 1 98.19 75 VAL B C 1
ATOM 1753 O O . VAL B 1 75 ? -9.836 15.641 -2.965 1 98.19 75 VAL B O 1
ATOM 1756 N N . GLU B 1 76 ? -7.801 14.898 -2.547 1 97.5 76 GLU B N 1
ATOM 1757 C CA . GLU B 1 76 ? -7.309 15.219 -3.883 1 97.5 76 GLU B CA 1
ATOM 1758 C C . GLU B 1 76 ? -6.84 13.961 -4.613 1 97.5 76 GLU B C 1
ATOM 1760 O O . GLU B 1 76 ? -6.262 13.062 -3.998 1 97.5 76 GLU B O 1
ATOM 1765 N N . GLN B 1 77 ? -7.066 13.961 -5.91 1 94.75 77 GLN B N 1
ATOM 1766 C CA . GLN B 1 77 ? -6.676 12.82 -6.73 1 94.75 77 GLN B CA 1
ATOM 1767 C C . GLN B 1 77 ? -5.238 12.969 -7.227 1 94.75 77 GLN B C 1
ATOM 1769 O O . GLN B 1 77 ? -4.824 14.055 -7.633 1 94.75 77 GLN B O 1
ATOM 1774 N N . VAL B 1 78 ? -4.523 11.906 -7.062 1 96.38 78 VAL B N 1
ATOM 1775 C CA . VAL B 1 78 ? -3.189 11.82 -7.652 1 96.38 78 VAL B CA 1
ATOM 1776 C C . VAL B 1 78 ? -3.211 10.859 -8.836 1 96.38 78 VAL B C 1
ATOM 1778 O O . VAL B 1 78 ? -3.799 9.773 -8.75 1 96.38 78 VAL B O 1
ATOM 1781 N N . GLU B 1 79 ? -2.625 11.242 -9.945 1 94.06 79 GLU B N 1
ATOM 1782 C CA . GLU B 1 79 ? -2.545 10.367 -11.109 1 94.06 79 GLU B CA 1
ATOM 1783 C C . GLU B 1 79 ? -1.688 9.133 -10.812 1 94.06 79 GLU B C 1
ATOM 1785 O O . GLU B 1 79 ? -0.496 9.258 -10.523 1 94.06 79 GLU B O 1
ATOM 1790 N N . CYS B 1 80 ? -2.252 7.992 -10.945 1 91.75 80 CYS B N 1
ATOM 1791 C CA . CYS B 1 80 ? -1.653 6.762 -10.438 1 91.75 80 CYS B CA 1
ATOM 1792 C C . CYS B 1 80 ? -0.408 6.391 -11.234 1 91.75 80 CYS B C 1
ATOM 1794 O O . CYS B 1 80 ? 0.591 5.953 -10.656 1 91.75 80 CYS B O 1
ATOM 1796 N N . VAL B 1 81 ? -0.518 6.492 -12.531 1 93.25 81 VAL B N 1
ATOM 1797 C CA . VAL B 1 81 ? 0.636 6.137 -13.352 1 93.25 81 VAL B CA 1
ATOM 1798 C C . VAL B 1 81 ? 1.837 6.988 -12.953 1 93.25 81 VAL B C 1
ATOM 1800 O O . VAL B 1 81 ? 2.945 6.477 -12.789 1 93.25 81 VAL B O 1
ATOM 1803 N N . LYS B 1 82 ? 1.55 8.242 -12.789 1 96.56 82 LYS B N 1
ATOM 1804 C CA . LYS B 1 82 ? 2.615 9.148 -12.367 1 96.56 82 LYS B CA 1
ATOM 1805 C C . LYS B 1 82 ? 3.07 8.836 -10.945 1 96.56 82 LYS B C 1
ATOM 1807 O O . LYS B 1 82 ? 4.262 8.906 -10.641 1 96.56 82 LYS B O 1
ATOM 1812 N N . LEU B 1 83 ? 2.137 8.562 -10.102 1 98 83 LEU B N 1
ATOM 1813 C CA . LEU B 1 83 ? 2.455 8.234 -8.719 1 98 83 LEU B CA 1
ATOM 1814 C C . LEU B 1 83 ? 3.387 7.031 -8.648 1 98 83 LEU B C 1
ATOM 1816 O O . LEU B 1 83 ? 4.414 7.074 -7.965 1 98 83 LEU B O 1
ATOM 1820 N N . PHE B 1 84 ? 3.098 5.945 -9.344 1 96.94 84 PHE B N 1
ATOM 1821 C CA . PHE B 1 84 ? 3.912 4.738 -9.312 1 96.94 84 PHE B CA 1
ATOM 1822 C C . PHE B 1 84 ? 5.281 4.992 -9.938 1 96.94 84 PHE B C 1
ATOM 1824 O O . PHE B 1 84 ? 6.297 4.523 -9.422 1 96.94 84 PHE B O 1
ATOM 1831 N N . ALA B 1 85 ? 5.285 5.742 -11.008 1 96.94 85 ALA B N 1
ATOM 1832 C CA . ALA B 1 85 ? 6.547 6.047 -11.672 1 96.94 85 ALA B CA 1
ATOM 1833 C C . ALA B 1 85 ? 7.473 6.848 -10.766 1 96.94 85 ALA B C 1
ATOM 1835 O O . ALA B 1 85 ? 8.656 6.531 -10.633 1 96.94 85 ALA B O 1
ATOM 1836 N N . GLU B 1 86 ? 6.941 7.898 -10.172 1 98.31 86 GLU B N 1
ATOM 1837 C CA . GLU B 1 86 ? 7.746 8.727 -9.273 1 98.31 86 GLU B CA 1
ATOM 1838 C C . GLU B 1 86 ? 8.156 7.957 -8.023 1 98.31 86 GLU B C 1
ATOM 1840 O O . GLU B 1 86 ? 9.258 8.141 -7.512 1 98.31 86 GLU B O 1
ATOM 1845 N N . ALA B 1 87 ? 7.23 7.121 -7.473 1 98.44 87 ALA B N 1
ATOM 1846 C CA . ALA B 1 87 ? 7.582 6.297 -6.32 1 98.44 87 ALA B CA 1
ATOM 1847 C C . ALA B 1 87 ? 8.742 5.363 -6.645 1 98.44 87 ALA B C 1
ATOM 1849 O O . ALA B 1 87 ? 9.648 5.18 -5.828 1 98.44 87 ALA B O 1
ATOM 1850 N N . GLN B 1 88 ? 8.695 4.777 -7.832 1 97.44 88 GLN B N 1
ATOM 1851 C CA . GLN B 1 88 ? 9.805 3.93 -8.258 1 97.44 88 GLN B CA 1
ATOM 1852 C C . GLN B 1 88 ? 11.094 4.734 -8.383 1 97.44 88 GLN B C 1
ATOM 1854 O O . GLN B 1 88 ? 12.156 4.285 -7.941 1 97.44 88 GLN B O 1
ATOM 1859 N N . ARG B 1 89 ? 10.984 5.902 -8.93 1 96.81 89 ARG B N 1
ATOM 1860 C CA . ARG B 1 89 ? 12.133 6.773 -9.164 1 96.81 89 ARG B CA 1
ATOM 1861 C C . ARG B 1 89 ? 12.836 7.121 -7.859 1 96.81 89 ARG B C 1
ATOM 1863 O O . ARG B 1 89 ? 14.062 7.18 -7.805 1 96.81 89 ARG B O 1
ATOM 1870 N N . TYR B 1 90 ? 12.094 7.285 -6.801 1 97.56 90 TYR B N 1
ATOM 1871 C CA . TYR B 1 90 ? 12.672 7.812 -5.566 1 97.56 90 TYR B CA 1
ATOM 1872 C C . TYR B 1 90 ? 12.898 6.699 -4.551 1 97.56 90 TYR B C 1
ATOM 1874 O O . TYR B 1 90 ? 13.398 6.945 -3.451 1 97.56 90 TYR B O 1
ATOM 1882 N N . ALA B 1 91 ? 12.562 5.469 -4.898 1 97.75 91 ALA B N 1
ATOM 1883 C CA . ALA B 1 91 ? 12.633 4.352 -3.959 1 97.75 91 ALA B CA 1
ATOM 1884 C C . ALA B 1 91 ? 14.047 4.184 -3.414 1 97.75 91 ALA B C 1
ATOM 1886 O O . ALA B 1 91 ? 14.242 3.998 -2.211 1 97.75 91 ALA B O 1
ATOM 1887 N N . HIS B 1 92 ? 15.062 4.305 -4.27 1 96.56 92 HIS B N 1
ATOM 1888 C CA . HIS B 1 92 ? 16.438 4.031 -3.877 1 96.56 92 HIS B CA 1
ATOM 1889 C C . HIS B 1 92 ? 16.969 5.113 -2.947 1 96.56 92 HIS B C 1
ATOM 1891 O O . HIS B 1 92 ? 17.875 4.855 -2.141 1 96.56 92 HIS B O 1
ATOM 1897 N N . VAL B 1 93 ? 16.422 6.312 -2.988 1 97 93 VAL B N 1
ATOM 1898 C CA . VAL B 1 93 ? 16.891 7.438 -2.184 1 97 93 VAL B CA 1
ATOM 1899 C C . VAL B 1 93 ? 16.141 7.469 -0.857 1 97 93 VAL B C 1
ATOM 1901 O O . VAL B 1 93 ? 16.734 7.66 0.203 1 97 93 VAL B O 1
ATOM 1904 N N . LEU B 1 94 ? 14.844 7.223 -0.913 1 97.88 94 LEU B N 1
ATOM 1905 C CA . LEU B 1 94 ? 14 7.359 0.269 1 97.88 94 LEU B CA 1
ATOM 1906 C C . LEU B 1 94 ? 14.047 6.094 1.117 1 97.88 94 LEU B C 1
ATOM 1908 O O . LEU B 1 94 ? 13.953 6.16 2.346 1 97.88 94 LEU B O 1
ATOM 1912 N N . ARG B 1 95 ? 14.117 4.973 0.481 1 97.94 95 ARG B N 1
ATOM 1913 C CA . ARG B 1 95 ? 14.258 3.684 1.146 1 97.94 95 ARG B CA 1
ATOM 1914 C C . ARG B 1 95 ? 13.172 3.482 2.193 1 97.94 95 ARG B C 1
ATOM 1916 O O . ARG B 1 95 ? 13.461 3.158 3.346 1 97.94 95 ARG B O 1
ATOM 1923 N N . LEU B 1 96 ? 11.93 3.697 1.784 1 98.44 96 LEU B N 1
ATOM 1924 C CA . LEU B 1 96 ? 10.742 3.539 2.615 1 98.44 96 LEU B CA 1
ATOM 1925 C C . LEU B 1 96 ? 9.93 2.324 2.176 1 98.44 96 LEU B C 1
ATOM 1927 O O . LEU B 1 96 ? 10.102 1.829 1.06 1 98.44 96 LEU B O 1
ATOM 1931 N N . ARG B 1 97 ? 9.086 1.836 3.068 1 98.44 97 ARG B N 1
ATOM 1932 C CA . ARG B 1 97 ? 8.117 0.809 2.688 1 98.44 97 ARG B CA 1
ATOM 1933 C C . ARG B 1 97 ? 7.105 1.353 1.688 1 98.44 97 ARG B C 1
ATOM 1935 O O . ARG B 1 97 ? 6.957 2.568 1.542 1 98.44 97 ARG B O 1
ATOM 1942 N N . THR B 1 98 ? 6.438 0.503 1.071 1 98.69 98 THR B N 1
ATOM 1943 C CA . THR B 1 98 ? 5.633 0.827 -0.101 1 98.69 98 THR B CA 1
ATOM 1944 C C . THR B 1 98 ? 4.602 1.903 0.23 1 98.69 98 THR B C 1
ATOM 1946 O O . THR B 1 98 ? 4.52 2.924 -0.457 1 98.69 98 THR B O 1
ATOM 1949 N N . LEU B 1 99 ? 3.842 1.738 1.312 1 98.69 99 LEU B N 1
ATOM 1950 C CA . LEU B 1 99 ? 2.793 2.705 1.618 1 98.69 99 LEU B CA 1
ATOM 1951 C C . LEU B 1 99 ? 3.393 4.043 2.045 1 98.69 99 LEU B C 1
ATOM 1953 O O . LEU B 1 99 ? 2.879 5.102 1.682 1 98.69 99 LEU B O 1
ATOM 1957 N N . ASP B 1 100 ? 4.473 4.004 2.799 1 98.81 100 ASP B N 1
ATOM 1958 C CA . ASP B 1 100 ? 5.16 5.23 3.195 1 98.81 100 ASP B CA 1
ATOM 1959 C C . ASP B 1 100 ? 5.688 5.98 1.976 1 98.81 100 ASP B C 1
ATOM 1961 O O . ASP B 1 100 ? 5.566 7.207 1.896 1 98.81 100 ASP B O 1
ATOM 1965 N N . LEU B 1 101 ? 6.258 5.238 1.111 1 98.81 101 LEU B N 1
ATOM 1966 C CA . LEU B 1 101 ? 6.766 5.805 -0.135 1 98.81 101 LEU B CA 1
ATOM 1967 C C . LEU B 1 101 ? 5.641 6.465 -0.928 1 98.81 101 LEU B C 1
ATOM 1969 O O . LEU B 1 101 ? 5.797 7.586 -1.419 1 98.81 101 LEU B O 1
ATOM 1973 N N . LEU B 1 102 ? 4.52 5.836 -1.014 1 98.81 102 LEU B N 1
ATOM 1974 C CA . LEU B 1 102 ? 3.373 6.352 -1.752 1 98.81 102 LEU B CA 1
ATOM 1975 C C . LEU B 1 102 ? 2.82 7.605 -1.089 1 98.81 102 LEU B C 1
ATOM 1977 O O . LEU B 1 102 ? 2.4 8.539 -1.774 1 98.81 102 LEU B O 1
ATOM 1981 N N . HIS B 1 103 ? 2.807 7.633 0.183 1 98.94 103 HIS B N 1
ATOM 1982 C CA . HIS B 1 103 ? 2.344 8.828 0.881 1 98.94 103 HIS B CA 1
ATOM 1983 C C . HIS B 1 103 ? 3.26 10.016 0.608 1 98.94 103 HIS B C 1
ATOM 1985 O O . HIS B 1 103 ? 2.789 11.094 0.243 1 98.94 103 HIS B O 1
ATOM 1991 N N . VAL B 1 104 ? 4.535 9.812 0.75 1 98.94 104 VAL B N 1
ATOM 1992 C CA . VAL B 1 104 ? 5.504 10.891 0.569 1 98.94 104 VAL B CA 1
ATOM 1993 C C . VAL B 1 104 ? 5.453 11.391 -0.873 1 98.94 104 VAL B C 1
ATOM 1995 O O . VAL B 1 104 ? 5.414 12.602 -1.115 1 98.94 104 VAL B O 1
ATOM 1998 N N . VAL B 1 105 ? 5.406 10.516 -1.801 1 98.88 105 VAL B N 1
ATOM 1999 C CA . VAL B 1 105 ? 5.418 10.883 -3.211 1 98.88 105 VAL B CA 1
ATOM 2000 C C . VAL B 1 105 ? 4.078 11.523 -3.586 1 98.88 105 VAL B C 1
ATOM 2002 O O . VAL B 1 105 ? 4.027 12.438 -4.406 1 98.88 105 VAL B O 1
ATOM 2005 N N . SER B 1 106 ? 2.975 11.023 -2.951 1 98.81 106 SER B N 1
ATOM 2006 C CA . SER B 1 106 ? 1.688 11.68 -3.162 1 98.81 106 SER B CA 1
ATOM 2007 C C . SER B 1 106 ? 1.735 13.141 -2.729 1 98.81 106 SER B C 1
ATOM 2009 O O . SER B 1 106 ? 1.248 14.023 -3.441 1 98.81 106 SER B O 1
ATOM 2011 N N . ALA B 1 107 ? 2.277 13.383 -1.569 1 98.88 107 ALA B N 1
ATOM 2012 C CA . ALA B 1 107 ? 2.428 14.75 -1.082 1 98.88 107 ALA B CA 1
ATOM 2013 C C . ALA B 1 107 ? 3.219 15.602 -2.072 1 98.88 107 ALA B C 1
ATOM 2015 O O . ALA B 1 107 ? 2.822 16.719 -2.391 1 98.88 107 ALA B O 1
ATOM 2016 N N . TYR B 1 108 ? 4.277 15.039 -2.584 1 98.88 108 TYR B N 1
ATOM 2017 C CA . TYR B 1 108 ? 5.141 15.711 -3.549 1 98.88 108 TYR B CA 1
ATOM 2018 C C . TYR B 1 108 ? 4.375 16.047 -4.824 1 98.88 108 TYR B C 1
ATOM 2020 O O . TYR B 1 108 ? 4.418 17.188 -5.297 1 98.88 108 TYR B O 1
ATOM 2028 N N . LEU B 1 109 ? 3.654 15.102 -5.363 1 98.69 109 LEU B N 1
ATOM 2029 C CA . LEU B 1 109 ? 2.961 15.266 -6.637 1 98.69 109 LEU B CA 1
ATOM 2030 C C . LEU B 1 109 ? 1.806 16.25 -6.508 1 98.69 109 LEU B C 1
ATOM 2032 O O . LEU B 1 109 ? 1.438 16.906 -7.48 1 98.69 109 LEU B O 1
ATOM 2036 N N . LEU B 1 110 ? 1.256 16.328 -5.324 1 98.5 110 LEU B N 1
ATOM 2037 C CA . LEU B 1 110 ? 0.148 17.25 -5.094 1 98.5 110 LEU B CA 1
ATOM 2038 C C . LEU B 1 110 ? 0.659 18.672 -4.883 1 98.5 110 LEU B C 1
ATOM 2040 O O . LEU B 1 110 ? -0.133 19.609 -4.777 1 98.5 110 LEU B O 1
ATOM 2044 N N . GLY B 1 111 ? 1.965 18.828 -4.801 1 98.38 111 GLY B N 1
ATOM 2045 C CA . GLY B 1 111 ? 2.547 20.141 -4.566 1 98.38 111 GLY B CA 1
ATOM 2046 C C . GLY B 1 111 ? 2.416 20.609 -3.131 1 98.38 111 GLY B C 1
ATOM 2047 O O . GLY B 1 111 ? 2.363 21.812 -2.863 1 98.38 111 GLY B O 1
ATOM 2048 N N . ALA B 1 112 ? 2.309 19.672 -2.197 1 98.75 112 ALA B N 1
ATOM 2049 C CA . ALA B 1 112 ? 2.203 20.031 -0.785 1 98.75 112 ALA B CA 1
ATOM 2050 C C . ALA B 1 112 ? 3.51 20.641 -0.274 1 98.75 112 ALA B C 1
ATOM 2052 O O . ALA B 1 112 ? 4.586 20.328 -0.791 1 98.75 112 ALA B O 1
ATOM 2053 N N . GLU B 1 113 ? 3.346 21.453 0.719 1 98.56 113 GLU B N 1
ATOM 2054 C CA . GLU B 1 113 ? 4.504 22.016 1.412 1 98.56 113 GLU B CA 1
ATOM 2055 C C . GLU B 1 113 ? 5.195 20.969 2.27 1 98.56 113 GLU B C 1
ATOM 2057 O O . GLU B 1 113 ? 6.406 21.031 2.486 1 98.56 113 GLU B O 1
ATOM 2062 N N . GLY B 1 114 ? 4.395 20.094 2.744 1 98.75 114 GLY B N 1
ATOM 2063 C CA . GLY B 1 114 ? 4.902 19.062 3.641 1 98.75 114 GLY B CA 1
ATOM 2064 C C . GLY B 1 114 ? 3.9 17.953 3.91 1 98.75 114 GLY B C 1
ATOM 2065 O O . GLY B 1 114 ? 2.801 17.953 3.355 1 98.75 114 GLY B O 1
ATOM 2066 N N . ILE B 1 115 ? 4.363 17 4.723 1 98.94 115 ILE B N 1
ATOM 2067 C CA . ILE B 1 115 ? 3.545 15.867 5.129 1 98.94 115 ILE B CA 1
ATOM 2068 C C . ILE B 1 115 ? 3.482 15.797 6.652 1 98.94 115 ILE B C 1
ATOM 2070 O O . ILE B 1 115 ? 4.508 15.906 7.328 1 98.94 115 ILE B O 1
ATOM 2074 N N . ALA B 1 116 ? 2.242 15.773 7.188 1 98.88 116 ALA B N 1
ATOM 2075 C CA . ALA B 1 116 ? 2.016 15.516 8.609 1 98.88 116 ALA B CA 1
ATOM 2076 C C . ALA B 1 116 ? 1.879 14.023 8.883 1 98.88 116 ALA B C 1
ATOM 2078 O O . ALA B 1 116 ? 1.026 13.352 8.297 1 98.88 116 ALA B O 1
ATOM 2079 N N . THR B 1 117 ? 2.729 13.508 9.734 1 98.88 117 THR B N 1
ATOM 2080 C CA . THR B 1 117 ? 2.73 12.062 9.969 1 98.88 117 THR B CA 1
ATOM 2081 C C . THR B 1 117 ? 3.295 11.742 11.352 1 98.88 117 THR B C 1
ATOM 2083 O O . THR B 1 117 ? 4.102 12.508 11.891 1 98.88 117 THR B O 1
ATOM 2086 N N . PHE B 1 118 ? 2.846 10.633 11.906 1 98.38 118 PHE B N 1
ATOM 2087 C CA . PHE B 1 118 ? 3.424 10.094 13.133 1 98.38 118 PHE B CA 1
ATOM 2088 C C . PHE B 1 118 ? 4.234 8.836 12.844 1 98.38 118 PHE B C 1
ATOM 2090 O O . PHE B 1 118 ? 4.738 8.188 13.766 1 98.38 118 PHE B O 1
ATOM 2097 N N . ASP B 1 119 ? 4.328 8.461 11.562 1 97.94 119 ASP B N 1
ATOM 2098 C CA . ASP B 1 119 ? 5.09 7.277 11.188 1 97.94 119 ASP B CA 1
ATOM 2099 C C . ASP B 1 119 ? 6.582 7.484 11.43 1 97.94 119 ASP B C 1
ATOM 2101 O O . ASP B 1 119 ? 7.203 8.344 10.805 1 97.94 119 ASP B O 1
ATOM 2105 N N . ARG B 1 120 ? 7.164 6.664 12.188 1 97.5 120 ARG B N 1
ATOM 2106 C CA . ARG B 1 120 ? 8.539 6.863 12.648 1 97.5 120 ARG B CA 1
ATOM 2107 C C . ARG B 1 120 ? 9.523 6.684 11.5 1 97.5 120 ARG B C 1
ATOM 2109 O O . ARG B 1 120 ? 10.578 7.328 11.477 1 97.5 120 ARG B O 1
ATOM 2116 N N . ASP B 1 121 ? 9.211 5.82 10.602 1 98.12 121 ASP B N 1
ATOM 2117 C CA . ASP B 1 121 ? 10.117 5.598 9.477 1 98.12 121 ASP B CA 1
ATOM 2118 C C . ASP B 1 121 ? 10.156 6.809 8.547 1 98.12 121 ASP B C 1
ATOM 2120 O O . ASP B 1 121 ? 11.219 7.176 8.039 1 98.12 121 ASP B O 1
ATOM 2124 N N . ILE B 1 122 ? 9.023 7.422 8.32 1 98.75 122 ILE B N 1
ATOM 2125 C CA . ILE B 1 122 ? 8.984 8.641 7.52 1 98.75 122 ILE B CA 1
ATOM 2126 C C . ILE B 1 122 ? 9.703 9.766 8.258 1 98.75 122 ILE B C 1
ATOM 2128 O O . ILE B 1 122 ? 10.508 10.492 7.672 1 98.75 122 ILE B O 1
ATOM 2132 N N . VAL B 1 123 ? 9.438 9.867 9.539 1 98.56 123 VAL B N 1
ATOM 2133 C CA . VAL B 1 123 ? 10.047 10.922 10.352 1 98.56 123 VAL B CA 1
ATOM 2134 C C . VAL B 1 123 ? 11.57 10.766 10.328 1 98.56 123 VAL B C 1
ATOM 2136 O O . VAL B 1 123 ? 12.297 11.758 10.219 1 98.56 123 VAL B O 1
ATOM 2139 N N . ALA B 1 124 ? 12.062 9.57 10.414 1 98.19 124 ALA B N 1
ATOM 2140 C CA . ALA B 1 124 ? 13.5 9.297 10.422 1 98.19 124 ALA B CA 1
ATOM 2141 C C . ALA B 1 124 ? 14.141 9.727 9.109 1 98.19 124 ALA B C 1
ATOM 2143 O O . ALA B 1 124 ? 15.344 9.992 9.055 1 98.19 124 ALA B O 1
ATOM 2144 N N . LYS B 1 125 ? 13.328 9.836 8.078 1 98.31 125 LYS B N 1
ATOM 2145 C CA . LYS B 1 125 ? 13.836 10.203 6.754 1 98.31 125 LYS B CA 1
ATOM 2146 C C . LYS B 1 125 ? 13.539 11.664 6.438 1 98.31 125 LYS B C 1
ATOM 2148 O O . LYS B 1 125 ? 13.609 12.086 5.281 1 98.31 125 LYS B O 1
ATOM 2153 N N . SER B 1 126 ? 13.234 12.461 7.445 1 98.62 126 SER B N 1
ATOM 2154 C CA . SER B 1 126 ? 12.781 13.836 7.254 1 98.62 126 SER B CA 1
ATOM 2155 C C . SER B 1 126 ? 13.789 14.648 6.453 1 98.62 126 SER B C 1
ATOM 2157 O O . SER B 1 126 ? 13.422 15.375 5.527 1 98.62 126 SER B O 1
ATOM 2159 N N . THR B 1 127 ? 15.086 14.531 6.734 1 98.62 127 THR B N 1
ATOM 2160 C CA . THR B 1 127 ? 16.125 15.297 6.047 1 98.62 127 THR B CA 1
ATOM 2161 C C . THR B 1 127 ? 16.219 14.891 4.582 1 98.62 127 THR B C 1
ATOM 2163 O O . THR B 1 127 ? 16.234 15.742 3.693 1 98.62 127 THR B O 1
ATOM 2166 N N . THR B 1 128 ? 16.25 13.586 4.316 1 98.69 128 THR B N 1
ATOM 2167 C CA . THR B 1 128 ? 16.328 13.07 2.953 1 98.69 128 THR B CA 1
ATOM 2168 C C . THR B 1 128 ? 15.117 13.5 2.141 1 98.69 128 THR B C 1
ATOM 2170 O O . THR B 1 128 ? 15.242 13.875 0.971 1 98.69 128 THR B O 1
ATOM 2173 N N . ILE B 1 129 ? 13.93 13.453 2.77 1 98.88 129 ILE B N 1
ATOM 2174 C CA . ILE B 1 129 ? 12.68 13.836 2.111 1 98.88 129 ILE B CA 1
ATOM 2175 C C . ILE B 1 129 ? 12.719 15.32 1.753 1 98.88 129 ILE B C 1
ATOM 2177 O O . ILE B 1 129 ? 12.391 15.703 0.627 1 98.88 129 ILE B O 1
ATOM 2181 N N . GLU B 1 130 ? 13.141 16.125 2.654 1 98.81 130 GLU B N 1
ATOM 2182 C CA . GLU B 1 130 ? 13.219 17.547 2.406 1 98.81 130 GLU B CA 1
ATOM 2183 C C . GLU B 1 130 ? 14.242 17.875 1.324 1 98.81 130 GLU B C 1
ATOM 2185 O O . GLU B 1 130 ? 13.969 18.656 0.415 1 98.81 130 GLU B O 1
ATOM 2190 N N . GLU B 1 131 ? 15.391 17.266 1.35 1 98.69 131 GLU B N 1
ATOM 2191 C CA . GLU B 1 131 ? 16.469 17.531 0.396 1 98.69 131 GLU B CA 1
ATOM 2192 C C . GLU B 1 131 ? 16.109 17.016 -0.996 1 98.69 131 GLU B C 1
ATOM 2194 O O . GLU B 1 131 ? 16.469 17.625 -2.002 1 98.69 131 GLU B O 1
ATOM 2199 N N . THR B 1 132 ? 15.406 15.938 -1.084 1 98.62 132 THR B N 1
ATOM 2200 C CA . THR B 1 132 ? 15.148 15.258 -2.346 1 98.62 132 THR B CA 1
ATOM 2201 C C . THR B 1 132 ? 13.891 15.82 -3.012 1 98.62 132 THR B C 1
ATOM 2203 O O . THR B 1 132 ? 13.852 15.984 -4.234 1 98.62 132 THR B O 1
ATOM 2206 N N . LEU B 1 133 ? 12.875 16.141 -2.186 1 98.75 133 LEU B N 1
ATOM 2207 C CA . LEU B 1 133 ? 11.57 16.438 -2.76 1 98.75 133 LEU B CA 1
ATOM 2208 C C . LEU B 1 133 ? 11.109 17.828 -2.369 1 98.75 133 LEU B C 1
ATOM 2210 O O . LEU B 1 133 ? 10.086 18.312 -2.855 1 98.75 133 LEU B O 1
ATOM 2214 N N . GLY B 1 134 ? 11.789 18.438 -1.452 1 98.69 134 GLY B N 1
ATOM 2215 C CA . GLY B 1 134 ? 11.391 19.75 -0.972 1 98.69 134 GLY B CA 1
ATOM 2216 C C . GLY B 1 134 ? 10.18 19.703 -0.054 1 98.69 134 GLY B C 1
ATOM 2217 O O . GLY B 1 134 ? 9.43 20.688 0.046 1 98.69 134 GLY B O 1
ATOM 2218 N N . LEU B 1 135 ? 9.938 18.578 0.604 1 98.81 135 LEU B N 1
ATOM 2219 C CA . LEU B 1 135 ? 8.805 18.391 1.502 1 98.81 135 LEU B CA 1
ATOM 2220 C C . LEU B 1 135 ? 9.25 18.438 2.959 1 98.81 135 LEU B C 1
ATOM 2222 O O . LEU B 1 135 ? 10.156 17.703 3.355 1 98.81 135 LEU B O 1
ATOM 2226 N N . ARG B 1 136 ? 8.656 19.25 3.717 1 98.62 136 ARG B N 1
ATOM 2227 C CA . ARG B 1 136 ? 8.883 19.219 5.16 1 98.62 136 ARG B CA 1
ATOM 2228 C C . ARG B 1 136 ? 8.078 18.094 5.82 1 98.62 136 ARG B C 1
ATOM 2230 O O . ARG B 1 136 ? 7 17.734 5.344 1 98.62 136 ARG B O 1
ATOM 2237 N N . VAL B 1 137 ? 8.609 17.547 6.875 1 98.81 137 VAL B N 1
ATOM 2238 C CA . VAL B 1 137 ? 7.891 16.547 7.652 1 98.81 137 VAL B CA 1
ATOM 2239 C C . VAL B 1 137 ? 7.441 17.141 8.984 1 98.81 137 VAL B C 1
ATOM 2241 O O . VAL B 1 137 ? 8.266 17.641 9.758 1 98.81 137 VAL B O 1
ATOM 2244 N N . TYR B 1 138 ? 6.172 17.188 9.172 1 98.62 138 TYR B N 1
ATOM 2245 C CA . TYR B 1 138 ? 5.582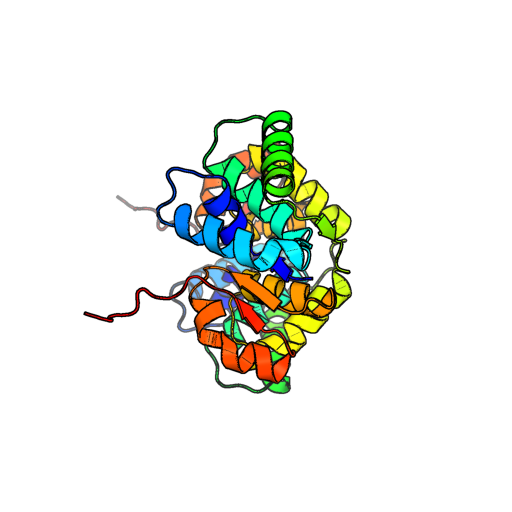 17.688 10.414 1 98.62 138 TYR B CA 1
ATOM 2246 C C . TYR B 1 138 ? 5.156 16.531 11.312 1 98.62 138 TYR B C 1
ATOM 2248 O O . TYR B 1 138 ? 4.449 15.617 10.875 1 98.62 138 TYR B O 1
ATOM 2256 N N . THR B 1 139 ? 5.609 16.5 12.516 1 97.5 139 THR B N 1
ATOM 2257 C CA . THR B 1 139 ? 5.273 15.453 13.477 1 97.5 139 THR B CA 1
ATOM 2258 C C . THR B 1 139 ? 5.098 16.031 14.875 1 97.5 139 THR B C 1
ATOM 2260 O O . THR B 1 139 ? 5 17.25 15.039 1 97.5 139 THR B O 1
ATOM 2263 N N . SER B 1 140 ? 4.668 15.188 15.922 1 84.75 140 SER B N 1
ATOM 2264 C CA . SER B 1 140 ? 4.547 15.672 17.297 1 84.75 140 SER B CA 1
ATOM 2265 C C . SER B 1 140 ? 5.918 15.828 17.953 1 84.75 140 SER B C 1
ATOM 2267 O O . SER B 1 140 ? 6.832 15.047 17.672 1 84.75 140 SER B O 1
ATOM 2269 N N . PRO B 1 141 ? 6.008 17.047 18.578 1 64.12 141 PRO B N 1
ATOM 2270 C CA . PRO B 1 141 ? 7.266 17.266 19.297 1 64.12 141 PRO B CA 1
ATOM 2271 C C . PRO B 1 141 ? 7.629 16.094 20.203 1 64.12 141 PRO B C 1
ATOM 2273 O O . PRO B 1 141 ? 6.746 15.438 20.75 1 64.12 141 PRO B O 1
ATOM 2276 N N . GLN B 1 142 ? 8.594 15.227 19.906 1 52.91 142 GLN B N 1
ATOM 2277 C CA . GLN B 1 142 ? 9.094 14.234 20.844 1 52.91 142 GLN B CA 1
ATOM 2278 C C . GLN B 1 142 ? 9.117 14.781 22.266 1 52.91 142 GLN B C 1
ATOM 2280 O O . GLN B 1 142 ? 9.398 15.969 22.469 1 52.91 142 GLN B O 1
ATOM 2285 N N . PRO B 1 143 ? 8.367 14.156 23.188 1 47.44 143 PRO B N 1
ATOM 2286 C CA . PRO B 1 143 ? 8.578 14.695 24.531 1 47.44 143 PRO B CA 1
ATOM 2287 C C . PRO B 1 143 ? 10.047 15.039 24.812 1 47.44 143 PRO B C 1
ATOM 2289 O O . PRO B 1 143 ? 10.945 14.305 24.391 1 47.44 143 PRO B O 1
ATOM 2292 N N . SER B 1 144 ? 10.359 16.234 24.688 1 38.94 144 SER B N 1
ATOM 2293 C CA . SER B 1 144 ? 11.695 16.609 25.141 1 38.94 144 SER B CA 1
ATOM 2294 C C . SER B 1 144 ? 12.102 15.828 26.391 1 38.94 144 SER B C 1
ATOM 2296 O O . SER B 1 144 ? 11.297 15.672 27.312 1 38.94 144 SER B O 1
ATOM 2298 N N . ASN B 1 145 ? 12.844 14.758 26.203 1 37.69 145 ASN B N 1
ATOM 2299 C CA . ASN B 1 145 ? 13.469 14.344 27.453 1 37.69 145 ASN B CA 1
ATOM 2300 C C . ASN B 1 145 ? 13.844 15.555 28.312 1 37.69 145 ASN B C 1
ATOM 2302 O O . ASN B 1 145 ? 14.805 16.266 28.016 1 37.69 145 ASN B O 1
ATOM 2306 N N . ARG B 1 146 ? 13.07 16.391 28.75 1 34.41 146 ARG B N 1
ATOM 2307 C CA . ARG B 1 146 ? 13.477 17.406 29.719 1 34.41 146 ARG B CA 1
ATOM 2308 C C . ARG B 1 146 ? 14.461 16.828 30.734 1 34.41 146 ARG B C 1
ATOM 2310 O O . ARG B 1 146 ? 14.352 15.656 31.109 1 34.41 146 ARG B O 1
ATOM 2317 N N . SER B 1 147 ? 15.555 17.703 31.375 1 27.64 147 SER B N 1
ATOM 2318 C CA . SER B 1 147 ? 16.578 17.531 32.406 1 27.64 147 SER B CA 1
ATOM 2319 C C . SER B 1 147 ? 16 16.875 33.656 1 27.64 147 SER B C 1
ATOM 2321 O O . SER B 1 147 ? 14.898 17.219 34.094 1 27.64 147 SER B O 1
#

Solvent-accessible surface area (backbone atoms only — not comparable to full-atom values): 15670 Å² total; per-residue (Å²): 70,31,23,49,35,53,65,36,49,52,21,46,68,34,79,86,37,91,48,14,67,48,27,46,53,48,46,68,72,43,50,88,55,36,36,31,27,42,60,66,36,55,43,41,43,39,16,53,47,29,59,76,41,95,55,54,67,68,53,47,52,50,51,47,50,46,45,36,55,76,71,55,38,45,78,43,88,70,63,52,71,58,50,53,52,52,33,50,70,43,19,52,77,66,44,36,55,54,70,60,35,48,50,54,44,49,24,50,75,72,64,28,52,20,36,36,40,75,53,63,71,60,58,75,37,30,66,60,42,27,74,74,66,61,27,44,67,44,60,65,80,65,78,67,84,65,131,69,31,21,48,36,51,65,35,48,52,21,46,68,34,77,87,37,91,48,14,66,50,29,48,53,48,47,65,74,42,52,87,54,36,36,30,28,40,59,67,36,53,44,42,45,40,17,53,46,30,60,76,41,96,56,54,69,69,54,46,52,51,51,48,52,46,44,36,56,75,71,55,39,44,78,42,87,69,61,52,72,58,48,53,52,52,33,52,70,43,18,54,78,65,42,37,55,54,67,59,36,48,51,56,44,48,26,51,76,71,64,26,52,20,38,36,41,75,52,61,70,59,58,74,35,30,66,61,41,28,74,73,65,60,27,45,68,43,58,64,81,64,78,68,81,71,137

Foldseek 3Di:
DEEEALVLLVLCVDPPRPCNVLSVVLLVVCVVVAYAYEVLSLVVQLVVCVVPDDDDPVVSNVVSVVSCVVSRYYYDYDDVVVLVVVLVVCCVQLVDPDSLSSSLSSCLRVVHQAYEDADPSNVVSQVSSCVPRVHHYHYGDDPPPPD/DEEEALVLLCLCVDPPRPCNVLSVVLLVVCVVVAYEYEVLSLVVQLVVCVVPDDDDPVVSNVVSVVSCVVSRYYYDYDDVVVLVVVLVVCCVQLVDPDSLSSSLSSCLRVVHQAYEDADVSNVVSQVSSCVPRVHHYHY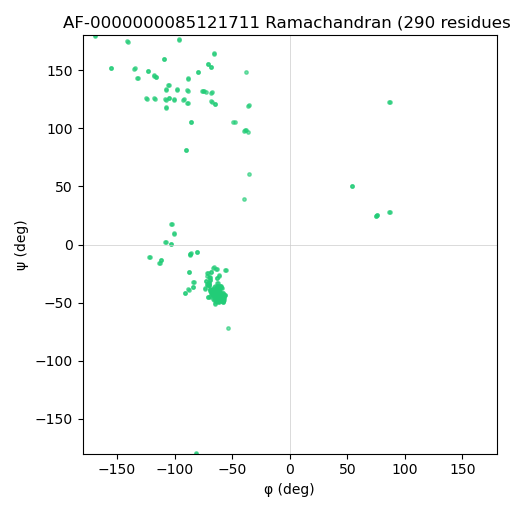GDDPPPDD

Radius of gyration: 19.74 Å; Cα contacts (8 Å, |Δi|>4): 462; chains: 2; bounding box: 46×65×49 Å

Organism: Pyrolobus fumarii (strain DSM 11204 / 1A) (NCBI:txid694429)

Nearest PDB structures (foldseek):
  8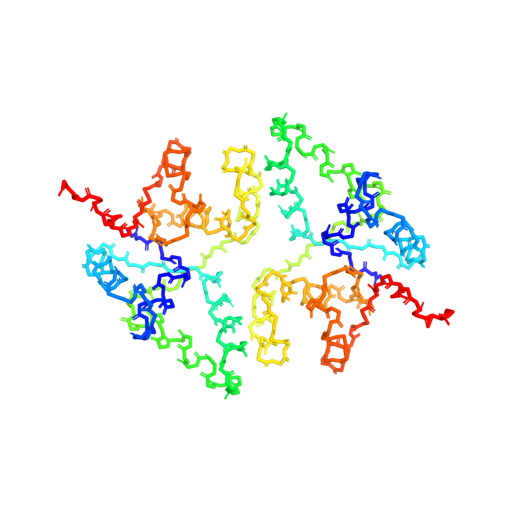wmm-assembly1_G  TM=7.793E-01  e=1.955E-04  Chryseobacterium
  3zvk-assembly1_B  TM=6.935E-01  e=1.647E-04  Rickettsia felis
  2fe1-assembly1_A-2  TM=6.816E-01  e=2.070E-04  Pyrobaculum aerophilum str. IM2
  3dbo-assembly1_B  TM=6.696E-01  e=1.699E-02  Mycobacterium tuberculosis H37Rv
  5h93-assembly4_D  TM=5.088E-01  e=1.394E+00  Geobacter metallireducens GS-15

Sequence (294 aa):
MIYVDTNVVVSYVNRRDPLHEAAERLVARLRSRGLVASQLVVLELFAVYSRVMKVNDIELEAIVEYSLATLGARVEQVECVKLFAEAQRYAHVLRLRTLDLLHVVSAYLLGAEGIATFDRDIVAKSTTIEETLGLRVYTSPQPSNRSMIYVDTNVVVSYVNRRDPLHEAAERLVARLRSRGLVASQLVVLELFAVYSRVMKVNDIELEAIVEYSLATLGARVEQVECVKLFAEAQRYAHVLRLRTLDLLHVVSAYLLGAEGIATFDRDIVAKSTTIEETLGLRVYTSPQPSNRS

pLDDT: mean 94.86, std 11.99, range [27.61, 98.94]

Secondary structure (DSSP, 8-state):
-EEE-HHHHHHHH-TTSTTHHHHHHHHHHHGGG-EEEEHHHHHHHHHHHHHHS---HHHHHHHHHHHHHHHTEEEE---HHHHHHHHHHHHHHH---HHHHHHHHHHHHTT-SEEE---HHHHHTHHHHHHHH--EEE---------/-EEE-HHHHHHHH-TTSTTHHHHHHHHHHHGGG-EEEEHHHHHHHHHHHHHHS---HHHHHHHHHHHHHHHTEEEE---HHHHHHHHHHHHHHH---HHHHHHHHHHHHTT-SEEE---HHHHHTHHHHHHHH--EEE---------

InterPro domains:
  IPR002716 PIN domain [PF01850] (2-122)
  IPR022907 VapC family [MF_00265] (2-133)
  IPR029060 PIN-like domain superfamily [SSF88723] (1-124)